Protein AF-A0A7S2L0D4-F1 (afdb_monomer_lite)

InterPro domains:
  IPR026906 BspA-type LRR region [PF13306] (3-67)
  IPR032675 Leucine-rich repeat domain superfamily [G3DSA:3.80.10.10] (1-114)

Secondary structure (DSSP, 8-state):
--TTTT-TT--EEE--TT---BPTTTTTT-TT--EEEEE--TTSB-TT--TT--SS--EEEEESTHHHHHHT-S-HHHHHHHHHHHHHHHHHGGGS-HHHHHHHHHHHHHHHHHHHHHHHHHHHHHHHHHHHHHHHHHHHHHHHHHHHTT------------------------------------

pLDDT: mean 80.3, std 23.2, range [28.3, 97.75]

Radius of gyration: 31.89 Å; chains: 1; bounding box: 75×42×88 Å

Structure (mmCIF, N/CA/C/O backbone):
data_AF-A0A7S2L0D4-F1
#
_entry.id   AF-A0A7S2L0D4-F1
#
loop_
_atom_site.group_PDB
_atom_site.id
_atom_site.type_symbol
_atom_site.label_atom_id
_atom_site.label_alt_id
_atom_site.label_comp_id
_atom_site.label_asym_id
_atom_site.label_entity_id
_atom_s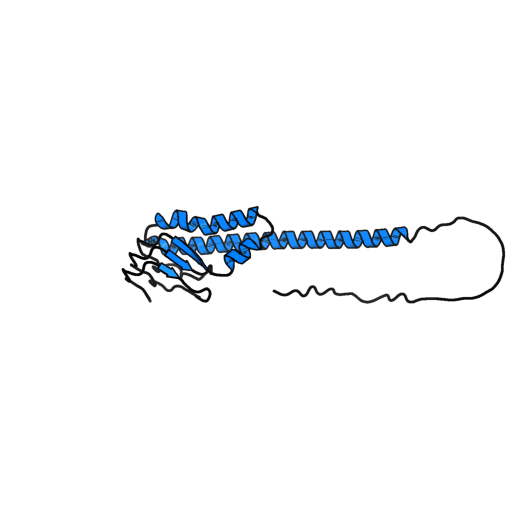ite.label_seq_id
_atom_site.pdbx_PDB_ins_code
_atom_site.Cartn_x
_atom_site.Cartn_y
_atom_site.Cartn_z
_atom_site.occupancy
_atom_site.B_iso_or_equiv
_atom_site.auth_seq_id
_atom_site.auth_comp_id
_atom_site.auth_asym_id
_atom_site.auth_atom_id
_atom_site.pdbx_PDB_model_num
ATOM 1 N N . PHE A 1 1 ? 19.208 -8.713 -6.635 1.00 58.75 1 PHE A N 1
ATOM 2 C CA . PHE A 1 1 ? 18.909 -9.623 -7.763 1.00 58.75 1 PHE A CA 1
ATOM 3 C C . PHE A 1 1 ? 17.689 -9.082 -8.494 1.00 58.75 1 PHE A C 1
ATOM 5 O O . PHE A 1 1 ? 16.664 -8.931 -7.850 1.00 58.75 1 PHE A O 1
ATOM 12 N N . GLY A 1 2 ? 17.769 -8.792 -9.799 1.00 83.06 2 GLY A N 1
ATOM 13 C CA . GLY A 1 2 ? 16.650 -8.215 -10.562 1.00 83.06 2 GLY A CA 1
ATOM 14 C C . GLY A 1 2 ? 15.919 -9.228 -11.444 1.00 83.06 2 GLY A C 1
ATOM 15 O O . GLY A 1 2 ? 16.278 -9.374 -12.607 1.00 83.06 2 GLY A O 1
ATOM 16 N N . ALA A 1 3 ? 14.907 -9.914 -10.899 1.00 89.88 3 ALA A N 1
ATOM 17 C CA . ALA A 1 3 ? 14.203 -11.023 -11.565 1.00 89.88 3 ALA A CA 1
ATOM 18 C C . ALA A 1 3 ? 13.610 -10.672 -12.945 1.00 89.88 3 ALA A C 1
ATOM 20 O O . ALA A 1 3 ? 13.687 -11.481 -13.864 1.00 89.88 3 ALA A O 1
ATOM 21 N N . PHE A 1 4 ? 13.063 -9.464 -13.092 1.00 95.06 4 PHE A N 1
ATOM 22 C CA . PHE A 1 4 ? 12.486 -8.940 -14.333 1.00 95.06 4 PHE A CA 1
ATOM 23 C C . PHE A 1 4 ? 13.182 -7.650 -14.778 1.00 95.06 4 PHE A C 1
ATOM 25 O O . PHE A 1 4 ? 12.588 -6.822 -15.466 1.00 95.06 4 PHE A O 1
ATOM 32 N N . SER A 1 5 ? 14.440 -7.443 -14.378 1.00 94.50 5 SER A N 1
ATOM 33 C CA . SER A 1 5 ? 15.164 -6.228 -14.752 1.00 94.50 5 SER A CA 1
ATOM 34 C C . SER A 1 5 ? 15.214 -6.070 -16.275 1.00 94.50 5 SER A C 1
ATOM 36 O O . SER A 1 5 ? 15.527 -7.003 -17.012 1.00 94.50 5 SER A O 1
ATOM 38 N N . SER A 1 6 ? 14.909 -4.863 -16.750 1.00 95.56 6 SER A N 1
ATOM 39 C CA . SER A 1 6 ? 14.892 -4.474 -18.163 1.00 95.56 6 SER A CA 1
ATOM 40 C C . SER A 1 6 ? 13.886 -5.224 -19.048 1.00 95.56 6 SER A C 1
ATOM 42 O O . SER A 1 6 ? 13.995 -5.170 -20.276 1.00 95.56 6 SER A O 1
ATOM 44 N N . CYS A 1 7 ? 12.862 -5.869 -18.479 1.00 96.06 7 CYS A N 1
ATOM 45 C CA . CYS A 1 7 ? 11.763 -6.454 -19.250 1.00 96.06 7 CYS A CA 1
ATOM 46 C C . CYS A 1 7 ? 10.892 -5.358 -19.898 1.00 96.06 7 CYS A C 1
ATOM 48 O O . CYS A 1 7 ? 9.877 -4.924 -19.357 1.00 96.06 7 CYS A O 1
ATOM 50 N N . ARG A 1 8 ? 11.274 -4.903 -21.098 1.00 93.56 8 ARG A N 1
ATOM 51 C CA . ARG A 1 8 ? 10.642 -3.760 -21.790 1.00 93.56 8 ARG A CA 1
ATOM 52 C C . ARG A 1 8 ? 9.202 -3.992 -22.242 1.00 93.56 8 ARG A C 1
ATOM 54 O O . ARG A 1 8 ? 8.506 -3.011 -22.465 1.00 93.56 8 ARG A O 1
ATOM 61 N N . ASN A 1 9 ? 8.762 -5.242 -22.366 1.00 96.12 9 ASN A N 1
ATOM 62 C CA . ASN A 1 9 ? 7.401 -5.585 -22.795 1.00 96.12 9 ASN A CA 1
ATOM 63 C C . ASN A 1 9 ? 6.466 -5.912 -21.622 1.00 96.12 9 ASN A C 1
ATOM 65 O O . ASN A 1 9 ? 5.271 -6.094 -21.834 1.00 96.12 9 ASN A O 1
ATOM 69 N N . LEU A 1 10 ? 6.992 -6.007 -20.396 1.00 96.38 10 LEU A N 1
ATOM 70 C CA . LEU A 1 10 ? 6.186 -6.306 -19.218 1.00 96.38 10 LEU A CA 1
ATOM 71 C C . LEU A 1 10 ? 5.314 -5.091 -18.901 1.00 96.38 10 LEU A C 1
ATOM 73 O O . LEU A 1 10 ? 5.847 -4.042 -18.555 1.00 96.38 10 LEU A O 1
ATOM 77 N N . ALA A 1 11 ? 3.998 -5.224 -19.073 1.00 96.56 11 ALA A N 1
ATOM 78 C CA . ALA A 1 11 ? 3.052 -4.116 -18.929 1.00 96.56 11 ALA A CA 1
ATOM 79 C C . ALA A 1 11 ? 2.224 -4.174 -17.640 1.00 96.56 11 ALA A C 1
ATOM 81 O O . ALA A 1 11 ? 1.873 -3.132 -17.080 1.00 96.56 11 ALA A O 1
ATOM 82 N N . ASP A 1 12 ? 1.944 -5.384 -17.168 1.00 97.38 12 ASP A N 1
ATOM 83 C CA . ASP A 1 12 ? 1.128 -5.664 -15.995 1.00 97.38 12 ASP A CA 1
ATOM 84 C C . ASP A 1 12 ? 1.750 -6.830 -15.221 1.00 97.38 12 ASP A C 1
ATOM 86 O O . ASP A 1 12 ? 2.312 -7.752 -15.821 1.00 97.38 12 ASP A O 1
ATOM 90 N N . VAL A 1 13 ? 1.686 -6.761 -13.896 1.00 97.00 13 VAL A N 1
ATOM 91 C CA . VAL A 1 13 ? 2.205 -7.776 -12.984 1.00 97.00 13 VAL A CA 1
ATOM 92 C C . VAL A 1 13 ? 1.185 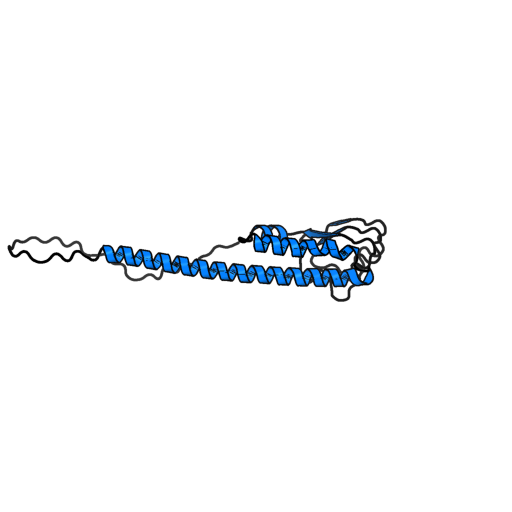-8.014 -11.884 1.00 97.00 13 VAL A C 1
ATOM 94 O O . VAL A 1 13 ? 0.864 -7.113 -11.111 1.00 97.00 13 VAL A O 1
ATOM 97 N N . GLU A 1 14 ? 0.754 -9.262 -11.741 1.00 96.00 14 GLU A N 1
ATOM 98 C CA . GLU A 1 14 ? -0.114 -9.682 -10.646 1.00 96.00 14 GLU A CA 1
ATOM 99 C C . GLU A 1 14 ? 0.675 -10.547 -9.665 1.00 96.00 14 GLU A C 1
ATOM 101 O O . GLU A 1 14 ? 1.021 -11.693 -9.955 1.00 96.00 14 GLU A O 1
ATOM 106 N N . CYS A 1 15 ? 1.002 -9.998 -8.494 1.00 93.12 15 CYS A N 1
ATOM 107 C CA . CYS A 1 15 ? 1.606 -10.791 -7.431 1.00 93.12 15 CYS A CA 1
ATOM 108 C C . CYS A 1 15 ? 0.525 -11.524 -6.634 1.00 93.12 15 CYS A C 1
ATOM 110 O O . CYS A 1 15 ? -0.513 -10.959 -6.296 1.00 93.12 15 CYS A O 1
ATOM 112 N N . GLY A 1 16 ? 0.792 -12.780 -6.273 1.00 91.50 16 GLY A N 1
ATOM 113 C CA . GLY A 1 16 ? -0.097 -13.546 -5.400 1.00 91.50 16 GLY A CA 1
ATOM 114 C C . GLY A 1 16 ? -0.038 -13.089 -3.938 1.00 91.50 16 GLY A C 1
ATOM 115 O O . GLY A 1 16 ? 0.973 -12.569 -3.469 1.00 91.50 16 GLY A O 1
ATOM 116 N N . GLU A 1 17 ? -1.090 -13.381 -3.168 1.00 92.06 17 GLU A N 1
ATOM 117 C CA . GLU A 1 17 ? -1.197 -13.043 -1.731 1.00 92.06 17 GLU A CA 1
ATOM 118 C C . GLU A 1 17 ? -0.062 -13.626 -0.868 1.00 92.06 17 GLU A C 1
ATOM 120 O O . GLU A 1 17 ? 0.321 -13.080 0.175 1.00 92.06 17 GLU A O 1
ATOM 125 N N . LYS A 1 18 ? 0.500 -14.752 -1.320 1.00 92.94 18 LYS A N 1
ATOM 126 C CA . LYS A 1 18 ? 1.599 -15.459 -0.655 1.00 92.94 18 LYS A CA 1
ATOM 127 C C . LYS A 1 18 ? 2.966 -14.818 -0.898 1.00 92.94 18 LYS A C 1
ATOM 129 O O . LYS A 1 18 ? 3.920 -15.231 -0.245 1.00 92.94 18 LYS A O 1
ATOM 134 N N . LEU A 1 19 ? 3.080 -13.817 -1.778 1.00 94.00 19 LEU A N 1
ATOM 135 C CA . LEU A 1 19 ? 4.346 -13.124 -2.010 1.00 94.00 19 LEU A CA 1
ATOM 136 C C . LEU A 1 19 ? 4.857 -12.522 -0.698 1.00 94.00 19 LEU A C 1
ATOM 138 O O . LEU A 1 19 ? 4.112 -11.850 0.017 1.00 94.00 19 LEU A O 1
ATOM 142 N N . MET A 1 20 ? 6.112 -12.803 -0.359 1.00 92.12 20 MET A N 1
ATOM 143 C CA . MET A 1 20 ? 6.711 -12.347 0.896 1.00 92.12 20 MET A CA 1
ATOM 144 C C . MET A 1 20 ? 7.436 -11.019 0.728 1.00 92.12 20 MET A C 1
ATOM 146 O O . MET A 1 20 ? 7.259 -10.134 1.560 1.00 92.12 20 MET A O 1
ATOM 150 N N . ARG A 1 21 ? 8.211 -10.883 -0.351 1.00 92.88 21 ARG A N 1
ATOM 151 C CA . ARG A 1 21 ? 9.042 -9.715 -0.618 1.00 92.88 21 ARG A CA 1
ATOM 152 C C . ARG A 1 21 ? 9.325 -9.569 -2.109 1.00 92.88 21 ARG A C 1
ATOM 154 O O . ARG A 1 21 ? 9.446 -10.560 -2.826 1.00 92.88 21 ARG A O 1
ATOM 161 N N . ILE A 1 22 ? 9.452 -8.323 -2.539 1.00 94.00 22 ILE A N 1
ATOM 162 C CA . ILE A 1 22 ? 9.991 -7.898 -3.823 1.00 94.00 22 ILE A CA 1
ATOM 163 C C . ILE A 1 22 ? 11.436 -7.474 -3.578 1.00 94.00 22 ILE A C 1
ATOM 165 O O . ILE A 1 22 ? 11.704 -6.553 -2.805 1.00 94.00 22 ILE A O 1
ATOM 169 N N . GLU A 1 23 ? 12.359 -8.187 -4.215 1.00 92.12 23 GLU A N 1
ATOM 170 C CA . GLU A 1 23 ? 13.797 -7.979 -4.052 1.00 92.12 23 GLU A CA 1
ATOM 171 C C . GLU A 1 23 ? 14.313 -6.754 -4.824 1.00 92.12 23 GLU A C 1
ATOM 173 O O . GLU A 1 23 ? 13.701 -6.270 -5.785 1.00 92.12 23 GLU A O 1
ATOM 178 N N . GLY A 1 24 ? 15.490 -6.270 -4.423 1.00 91.88 24 GLY A N 1
ATOM 179 C CA . GLY A 1 24 ? 16.146 -5.128 -5.052 1.00 91.88 24 GLY A CA 1
ATOM 180 C C . GLY A 1 24 ? 16.372 -5.317 -6.554 1.00 91.88 24 GLY A C 1
ATOM 181 O O . GLY A 1 24 ? 16.950 -6.315 -6.989 1.00 91.88 24 GLY A O 1
ATOM 182 N N . ASN A 1 25 ? 15.938 -4.322 -7.336 1.00 93.62 25 ASN A N 1
ATOM 183 C CA . ASN A 1 25 ? 15.956 -4.278 -8.805 1.00 93.62 25 ASN A CA 1
ATOM 184 C C . ASN A 1 25 ? 14.998 -5.258 -9.509 1.00 93.62 25 ASN A C 1
ATOM 186 O O . ASN A 1 25 ? 15.135 -5.453 -10.716 1.00 93.62 25 ASN A O 1
ATOM 190 N N . ALA A 1 26 ? 14.031 -5.863 -8.806 1.00 94.56 26 ALA A N 1
ATOM 191 C CA . ALA A 1 26 ? 13.107 -6.835 -9.401 1.00 94.56 26 ALA A CA 1
ATOM 192 C C . ALA A 1 26 ? 12.440 -6.351 -10.701 1.00 94.56 26 ALA A C 1
ATOM 194 O O . ALA A 1 26 ? 12.379 -7.132 -11.643 1.00 94.56 26 ALA A O 1
ATOM 195 N N . PHE A 1 27 ? 12.019 -5.083 -10.775 1.00 95.81 27 PHE A N 1
ATOM 196 C CA . PHE A 1 27 ? 11.388 -4.467 -11.951 1.00 95.81 27 PHE A CA 1
ATOM 197 C C . PHE A 1 27 ? 12.131 -3.205 -12.425 1.00 95.81 27 PHE A C 1
ATOM 199 O O . PHE A 1 27 ? 11.540 -2.286 -12.998 1.00 95.81 27 PHE A O 1
ATOM 206 N N . ASP A 1 28 ? 13.444 -3.143 -12.188 1.00 94.94 28 ASP A N 1
ATOM 207 C CA . ASP A 1 28 ? 14.283 -2.032 -12.649 1.00 94.94 28 ASP A CA 1
ATOM 208 C C . ASP A 1 28 ? 14.222 -1.917 -14.182 1.00 94.94 28 ASP A C 1
ATOM 210 O O . ASP A 1 28 ? 14.232 -2.921 -14.890 1.00 94.94 28 ASP A O 1
ATOM 214 N N . GLN A 1 29 ? 14.107 -0.699 -14.711 1.00 94.69 29 GLN A N 1
ATOM 215 C CA . GLN A 1 29 ? 14.012 -0.400 -16.148 1.00 94.69 29 GLN A CA 1
ATOM 216 C C . GLN A 1 29 ? 12.893 -1.126 -16.931 1.00 94.69 29 GLN A C 1
ATOM 218 O O . GLN A 1 29 ? 12.947 -1.208 -18.164 1.00 94.69 29 GLN A O 1
ATOM 223 N N . CYS A 1 30 ? 11.836 -1.602 -16.267 1.00 96.31 30 CYS A N 1
ATOM 224 C CA . CYS A 1 30 ? 10.635 -2.133 -16.926 1.00 96.31 30 CYS A CA 1
ATOM 225 C C . CYS A 1 30 ? 9.777 -1.006 -17.528 1.00 96.31 30 CYS A C 1
ATOM 227 O O . CYS A 1 30 ? 8.743 -0.633 -16.986 1.00 96.31 30 CYS A O 1
ATOM 229 N N . ARG A 1 31 ? 10.212 -0.416 -18.647 1.00 93.94 31 ARG A N 1
ATOM 230 C CA . ARG A 1 31 ? 9.622 0.828 -19.191 1.00 93.94 31 ARG A CA 1
ATOM 231 C C . ARG A 1 31 ? 8.134 0.752 -19.551 1.00 93.94 31 ARG A C 1
ATOM 233 O O . ARG A 1 31 ? 7.471 1.783 -19.518 1.00 93.94 31 ARG A O 1
ATOM 240 N N . SER A 1 32 ? 7.620 -0.429 -19.889 1.00 96.75 32 SER A N 1
ATOM 241 C CA . SER A 1 32 ? 6.197 -0.604 -20.210 1.00 96.75 32 SER A CA 1
ATOM 242 C C . SER A 1 32 ? 5.336 -0.960 -19.004 1.00 96.75 32 SER A C 1
ATOM 244 O O . SER A 1 32 ? 4.119 -0.985 -19.162 1.00 96.75 32 SER A O 1
ATOM 246 N N . LEU A 1 33 ? 5.921 -1.220 -17.827 1.00 97.38 33 LEU A N 1
ATOM 247 C CA . LEU A 1 33 ? 5.180 -1.663 -16.648 1.00 97.38 33 LEU A CA 1
ATOM 248 C C . LEU A 1 33 ? 4.310 -0.516 -16.156 1.00 97.38 33 LEU A C 1
ATOM 250 O O . LEU A 1 33 ? 4.836 0.473 -15.666 1.00 97.38 33 LEU A O 1
ATOM 254 N N . ARG A 1 34 ? 2.990 -0.640 -16.292 1.00 97.75 34 ARG A N 1
ATOM 255 C CA . ARG A 1 34 ? 2.019 0.399 -15.914 1.00 97.75 34 ARG A CA 1
ATOM 256 C C . ARG A 1 34 ? 1.336 0.094 -14.596 1.00 97.75 34 ARG A C 1
ATOM 258 O O . ARG A 1 34 ? 1.077 1.014 -13.819 1.00 97.75 34 ARG A O 1
ATOM 265 N N . ARG A 1 35 ? 1.049 -1.184 -14.357 1.00 97.69 35 ARG A N 1
ATOM 266 C CA . ARG A 1 35 ? 0.310 -1.666 -13.196 1.00 97.69 35 ARG A CA 1
ATOM 267 C C . ARG A 1 35 ? 1.076 -2.779 -12.500 1.00 97.69 35 ARG A C 1
ATOM 269 O O . ARG A 1 35 ? 1.626 -3.658 -13.157 1.00 97.69 35 ARG A O 1
ATOM 276 N N . ILE A 1 36 ? 1.047 -2.755 -11.173 1.00 97.19 36 ILE A N 1
ATOM 277 C CA . ILE A 1 36 ? 1.403 -3.912 -10.357 1.00 97.19 36 ILE A CA 1
ATOM 278 C C . ILE A 1 36 ? 0.364 -4.144 -9.262 1.00 97.19 36 ILE A C 1
ATOM 280 O O . ILE A 1 36 ? -0.123 -3.201 -8.639 1.00 97.19 36 ILE A O 1
ATOM 284 N N . VAL A 1 37 ? 0.042 -5.406 -9.011 1.00 96.69 37 VAL A N 1
ATOM 285 C CA . VAL A 1 37 ? -0.765 -5.832 -7.869 1.00 96.69 37 VAL A CA 1
ATOM 286 C C . VAL A 1 37 ? 0.155 -6.411 -6.810 1.00 96.69 37 VAL A C 1
ATOM 288 O O . VAL A 1 37 ? 0.899 -7.336 -7.124 1.00 96.69 37 VAL A O 1
ATOM 291 N N . ILE A 1 38 ? 0.109 -5.908 -5.573 1.00 95.56 38 ILE A N 1
ATOM 292 C CA . ILE A 1 38 ? 0.958 -6.394 -4.470 1.00 95.56 38 ILE A CA 1
ATOM 293 C C . ILE A 1 38 ? 0.159 -6.647 -3.183 1.00 95.56 38 ILE A C 1
ATOM 295 O O . ILE A 1 38 ? -0.857 -5.991 -2.944 1.00 95.56 38 ILE A O 1
ATOM 299 N N . PRO A 1 39 ? 0.596 -7.569 -2.305 1.00 94.19 39 PRO A N 1
ATOM 300 C CA . PRO A 1 39 ? 0.032 -7.677 -0.964 1.00 94.19 39 PRO A CA 1
ATOM 301 C C . PRO A 1 39 ? 0.461 -6.485 -0.099 1.00 94.19 39 PRO A C 1
ATOM 303 O O . PRO A 1 39 ? 1.604 -6.032 -0.172 1.00 94.19 39 PRO A O 1
ATOM 306 N N . LEU A 1 40 ? -0.410 -6.034 0.807 1.00 92.94 40 LEU A N 1
ATOM 307 C CA . LEU A 1 40 ? -0.060 -5.000 1.787 1.00 92.94 40 LEU A CA 1
ATOM 308 C C . LEU A 1 40 ? 0.696 -5.605 2.989 1.00 92.94 40 LEU A C 1
ATOM 310 O O . LEU A 1 40 ? 0.103 -5.868 4.036 1.00 92.94 40 LEU A O 1
ATOM 314 N N . LYS A 1 41 ? 2.008 -5.832 2.844 1.00 92.81 41 LYS A N 1
ATOM 315 C CA . LYS A 1 41 ? 2.911 -6.263 3.933 1.00 92.81 41 LYS A CA 1
ATOM 316 C C . LYS A 1 41 ? 3.990 -5.208 4.166 1.00 92.81 41 LYS A C 1
ATOM 318 O O . LYS A 1 41 ? 4.510 -4.665 3.200 1.00 92.81 41 LYS A O 1
ATOM 323 N N . VAL A 1 42 ? 4.334 -4.940 5.428 1.00 91.00 42 VAL A N 1
ATOM 324 C CA . VAL A 1 42 ? 5.286 -3.872 5.807 1.00 91.00 42 VAL A CA 1
ATOM 325 C C . VAL A 1 42 ? 6.636 -4.031 5.102 1.00 91.00 42 VAL A C 1
ATOM 327 O O . VAL A 1 42 ? 7.144 -3.059 4.556 1.00 91.00 42 VAL A O 1
ATOM 330 N N . ASP A 1 43 ? 7.145 -5.261 5.017 1.00 91.00 43 ASP A N 1
ATOM 331 C CA . ASP A 1 43 ? 8.448 -5.572 4.412 1.00 91.00 43 ASP A CA 1
ATOM 332 C C . ASP A 1 43 ? 8.340 -6.033 2.949 1.00 91.00 43 ASP A C 1
ATOM 334 O O . ASP A 1 43 ? 9.234 -6.702 2.429 1.00 91.00 43 ASP A O 1
ATOM 338 N N . MET A 1 44 ? 7.233 -5.704 2.269 1.00 94.38 44 MET A N 1
ATOM 339 C CA . MET A 1 44 ? 7.001 -6.124 0.882 1.00 94.38 44 MET A CA 1
ATOM 340 C C . MET A 1 44 ? 8.092 -5.620 -0.067 1.00 94.38 44 MET A C 1
ATOM 342 O O . MET A 1 44 ? 8.376 -6.273 -1.062 1.00 94.38 44 MET A O 1
ATOM 346 N N . VAL A 1 45 ? 8.710 -4.475 0.222 1.00 91.94 45 VAL A N 1
ATOM 347 C CA . VAL A 1 45 ? 9.757 -3.872 -0.610 1.00 91.94 45 VAL A CA 1
ATOM 348 C C . VAL A 1 45 ? 10.879 -3.394 0.308 1.00 91.94 45 VAL A C 1
ATOM 350 O O . VAL A 1 45 ? 10.609 -2.666 1.259 1.00 91.94 45 VAL A O 1
ATOM 353 N N . GLY A 1 46 ? 12.133 -3.760 0.033 1.00 83.00 46 GLY A N 1
ATOM 354 C CA . GLY A 1 46 ? 13.264 -3.474 0.925 1.00 83.00 46 GLY A CA 1
ATOM 355 C C . GLY A 1 46 ? 13.789 -2.038 0.866 1.00 83.00 46 GLY A C 1
ATOM 356 O O . GLY A 1 46 ? 13.952 -1.471 -0.213 1.00 83.00 46 GLY A O 1
ATOM 357 N N . PHE A 1 47 ? 14.073 -1.427 2.020 1.00 74.19 47 PHE A N 1
ATOM 358 C CA . PHE A 1 47 ? 14.597 -0.056 2.094 1.00 74.19 47 PHE A CA 1
ATOM 359 C C . PHE A 1 47 ? 15.820 0.151 1.188 1.00 74.19 47 PHE A C 1
ATOM 361 O O . PHE A 1 47 ? 16.710 -0.693 1.140 1.00 74.19 47 PHE A O 1
ATOM 368 N N . TYR A 1 48 ? 15.860 1.299 0.504 1.00 72.50 48 TYR A N 1
ATOM 369 C CA . TYR A 1 48 ? 16.924 1.695 -0.435 1.00 72.50 48 TYR A CA 1
ATOM 370 C C . TYR A 1 48 ? 17.018 0.868 -1.732 1.00 72.50 48 TYR A C 1
ATOM 372 O O . TYR A 1 48 ? 17.954 1.052 -2.511 1.00 72.50 48 TYR A O 1
ATOM 380 N N . ASP A 1 49 ? 16.029 0.019 -2.017 1.00 83.56 49 ASP A N 1
ATOM 381 C CA . ASP A 1 49 ? 15.975 -0.737 -3.265 1.00 83.56 49 ASP A CA 1
ATOM 382 C C . ASP A 1 49 ? 15.586 0.127 -4.480 1.00 83.56 49 ASP A C 1
ATOM 384 O O . ASP A 1 49 ? 14.865 1.124 -4.401 1.00 83.56 49 ASP A O 1
ATOM 388 N N . ARG A 1 50 ? 15.997 -0.320 -5.671 1.00 91.06 50 ARG A N 1
ATOM 389 C CA . ARG A 1 50 ? 15.539 0.212 -6.971 1.00 91.06 50 ARG A CA 1
ATOM 390 C C . ARG A 1 50 ? 14.531 -0.715 -7.647 1.00 91.06 50 ARG A C 1
ATOM 392 O O . ARG A 1 50 ? 14.492 -0.813 -8.869 1.00 91.06 50 ARG A O 1
ATOM 399 N N . ALA A 1 51 ? 13.728 -1.421 -6.847 1.00 93.81 51 ALA A N 1
ATOM 400 C CA . ALA A 1 51 ? 12.778 -2.419 -7.335 1.00 93.81 51 ALA A CA 1
ATOM 401 C C . ALA A 1 51 ? 11.817 -1.865 -8.398 1.00 93.81 51 ALA A C 1
ATOM 403 O O . ALA A 1 51 ? 11.502 -2.589 -9.333 1.00 93.81 51 ALA A O 1
ATOM 404 N N . PHE A 1 52 ? 11.415 -0.593 -8.291 1.00 94.75 52 PHE A N 1
ATOM 405 C CA . PHE A 1 52 ? 10.444 0.053 -9.180 1.00 94.75 52 PHE A CA 1
ATOM 406 C C . PHE A 1 52 ? 11.007 1.253 -9.944 1.00 94.75 52 PHE A C 1
ATOM 408 O O . PHE A 1 52 ? 10.275 2.190 -10.262 1.00 94.75 52 PHE A O 1
ATOM 415 N N . ASN A 1 53 ? 12.302 1.233 -10.258 1.00 93.56 53 ASN A N 1
ATOM 416 C CA . ASN A 1 53 ? 12.944 2.280 -11.047 1.00 93.56 53 ASN A CA 1
ATOM 417 C C . ASN A 1 53 ? 12.562 2.171 -12.539 1.00 93.56 53 ASN A C 1
ATOM 419 O O . ASN A 1 53 ? 13.337 1.730 -13.385 1.00 93.56 53 ASN A O 1
ATOM 423 N N . SER A 1 54 ? 11.317 2.533 -12.846 1.00 89.88 54 SER A N 1
ATOM 424 C CA . SER A 1 54 ? 10.727 2.518 -14.185 1.00 89.88 54 SER A CA 1
ATOM 425 C C . SER A 1 54 ? 9.810 3.725 -14.376 1.00 89.88 54 SER A C 1
ATOM 427 O O . SER A 1 54 ? 9.099 4.122 -13.454 1.00 89.88 54 SER A O 1
ATOM 429 N N . ASP A 1 55 ? 9.807 4.313 -15.571 1.00 90.19 55 ASP A N 1
ATOM 430 C CA . ASP A 1 55 ? 9.005 5.512 -15.854 1.00 90.19 55 ASP A CA 1
ATOM 431 C C . ASP A 1 55 ? 7.515 5.199 -16.053 1.00 90.19 55 ASP A C 1
ATOM 433 O O . ASP A 1 55 ? 6.659 6.045 -15.804 1.00 90.19 55 ASP A O 1
ATOM 437 N N . GLY A 1 56 ? 7.192 3.975 -16.483 1.00 93.50 56 GLY A N 1
ATOM 438 C CA . GLY A 1 56 ? 5.829 3.581 -16.842 1.00 93.50 56 GLY A CA 1
ATOM 439 C C . GLY A 1 56 ? 4.894 3.356 -15.654 1.00 93.50 56 GLY A C 1
ATOM 440 O O . GLY A 1 56 ? 3.678 3.479 -15.822 1.00 93.50 56 GLY A O 1
ATOM 441 N N . LEU A 1 57 ? 5.435 3.031 -14.472 1.00 96.75 57 LEU A N 1
ATOM 442 C CA . LEU A 1 57 ? 4.630 2.532 -13.359 1.00 96.75 57 LEU A CA 1
ATOM 443 C C . LEU A 1 57 ? 3.774 3.651 -12.774 1.00 96.75 57 LEU A C 1
ATOM 445 O O . LEU A 1 57 ? 4.287 4.588 -12.162 1.00 96.75 57 LEU A O 1
ATOM 449 N N . SER A 1 58 ? 2.463 3.537 -12.938 1.00 96.50 58 SER A N 1
ATOM 450 C CA . SER A 1 58 ? 1.506 4.582 -12.574 1.00 96.50 58 SER A CA 1
ATOM 451 C C . SER A 1 58 ? 0.378 4.078 -11.683 1.00 96.50 58 SER A C 1
ATOM 453 O O . SER A 1 58 ? -0.270 4.887 -11.023 1.00 96.50 58 SER A O 1
ATOM 455 N N . LYS A 1 59 ? 0.169 2.7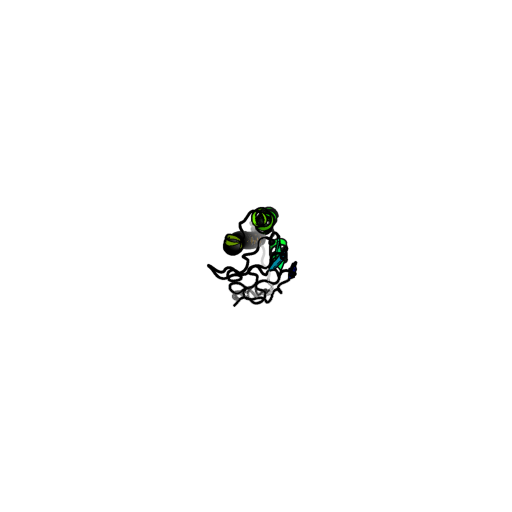59 -11.614 1.00 97.12 59 LYS A N 1
ATOM 456 C CA . LYS A 1 59 ? -0.912 2.151 -10.845 1.00 97.12 59 LYS A CA 1
ATOM 457 C C . LYS A 1 59 ? -0.422 1.013 -9.953 1.00 97.12 59 LYS A C 1
ATOM 459 O O . LYS A 1 59 ? 0.323 0.138 -10.390 1.00 97.12 59 LYS A O 1
ATOM 464 N N . ILE A 1 60 ? -0.904 1.011 -8.717 1.00 96.31 60 ILE A N 1
ATOM 465 C CA . ILE A 1 60 ? -0.760 -0.073 -7.754 1.00 96.31 60 ILE A CA 1
ATOM 466 C C . ILE A 1 60 ? -2.143 -0.481 -7.273 1.00 96.31 60 ILE A C 1
ATOM 468 O O . ILE A 1 60 ? -2.916 0.343 -6.781 1.00 96.31 60 ILE A O 1
ATOM 472 N N . ASP A 1 61 ? -2.422 -1.770 -7.390 1.00 94.75 61 ASP A N 1
ATOM 473 C CA . ASP A 1 61 ? -3.592 -2.393 -6.789 1.00 94.75 61 ASP A CA 1
ATOM 474 C C . ASP A 1 61 ? -3.147 -3.308 -5.639 1.00 94.75 61 ASP A C 1
ATOM 476 O O . ASP A 1 61 ? -2.016 -3.802 -5.602 1.00 94.75 61 ASP A O 1
ATOM 480 N N . LEU A 1 62 ? -4.034 -3.519 -4.669 1.00 94.25 62 LEU A N 1
ATOM 481 C CA . LEU A 1 62 ? -3.770 -4.408 -3.544 1.00 94.25 62 LEU A CA 1
ATOM 482 C C . LEU A 1 62 ? -4.455 -5.755 -3.755 1.00 94.25 62 LEU A C 1
ATOM 484 O O . LEU A 1 62 ? -5.610 -5.818 -4.166 1.00 94.25 62 LEU A O 1
ATOM 488 N N . VAL A 1 63 ? -3.750 -6.830 -3.408 1.00 93.75 63 VAL A N 1
ATOM 489 C CA . VAL A 1 63 ? -4.327 -8.177 -3.292 1.00 93.75 63 VAL A CA 1
ATOM 490 C C . VAL A 1 63 ? -4.416 -8.590 -1.822 1.00 93.75 63 VAL A C 1
ATOM 492 O O . VAL A 1 63 ? -3.672 -8.094 -0.968 1.00 93.75 63 VAL A O 1
ATOM 495 N N . GLY A 1 64 ? -5.312 -9.527 -1.518 1.00 87.00 64 GLY A N 1
ATOM 496 C CA . GLY A 1 64 ? -5.453 -10.111 -0.191 1.00 87.00 64 GLY A CA 1
ATOM 497 C C . GLY A 1 64 ? -6.638 -9.595 0.613 1.00 87.00 64 GLY A C 1
ATOM 498 O O . GLY A 1 64 ? -7.483 -8.826 0.155 1.00 87.00 64 GLY A O 1
ATOM 499 N N . GLY A 1 65 ? -6.673 -10.010 1.880 1.00 85.94 65 GLY A N 1
ATOM 500 C CA . GLY A 1 65 ? -7.774 -9.739 2.809 1.00 85.94 65 GLY A CA 1
ATOM 501 C C . GLY A 1 65 ? -7.939 -8.279 3.246 1.00 85.94 65 GLY A C 1
ATOM 502 O O . GLY A 1 65 ? -8.764 -8.004 4.119 1.00 85.94 65 GLY A O 1
ATOM 503 N N . ILE A 1 66 ? -7.184 -7.331 2.679 1.00 86.19 66 ILE A N 1
ATOM 504 C CA . ILE A 1 66 ? -7.269 -5.916 3.061 1.00 86.19 66 ILE A CA 1
ATOM 505 C C . ILE A 1 66 ? -8.646 -5.332 2.742 1.00 86.19 66 ILE A C 1
ATOM 507 O O . ILE A 1 66 ? -9.263 -4.733 3.620 1.00 86.19 66 ILE A O 1
ATOM 511 N N . HIS A 1 67 ? -9.184 -5.593 1.547 1.00 86.81 67 HIS A N 1
ATOM 512 C CA . HIS A 1 67 ? -10.519 -5.132 1.165 1.00 86.81 67 HIS A CA 1
ATOM 513 C C . HIS A 1 67 ? -11.594 -5.740 2.069 1.00 86.81 67 HIS A C 1
ATOM 515 O O . HIS A 1 67 ? -12.436 -5.011 2.583 1.00 86.81 67 HIS A O 1
ATOM 521 N N . LYS A 1 68 ? -11.496 -7.045 2.367 1.00 88.00 68 LYS A N 1
ATOM 522 C CA . LYS A 1 68 ? -12.395 -7.723 3.312 1.00 88.00 68 LYS A CA 1
ATOM 523 C C . LYS A 1 68 ? -12.345 -7.081 4.699 1.00 88.00 68 LYS A C 1
ATOM 525 O O . LYS A 1 68 ? -13.392 -6.849 5.295 1.00 88.00 68 LYS A O 1
ATOM 530 N N . THR A 1 69 ? -11.149 -6.764 5.194 1.00 85.69 69 THR A N 1
ATOM 531 C CA . THR A 1 69 ? -11.010 -6.166 6.527 1.00 85.69 69 THR A CA 1
ATOM 532 C C . THR A 1 69 ? -11.535 -4.733 6.574 1.00 85.69 69 THR A C 1
ATOM 534 O O . THR A 1 69 ? -12.125 -4.330 7.571 1.00 85.69 69 THR A O 1
ATOM 537 N N . ILE A 1 70 ? -11.366 -3.959 5.497 1.00 87.44 70 ILE A N 1
ATOM 538 C CA . ILE A 1 70 ? -11.973 -2.627 5.384 1.00 87.44 70 ILE A CA 1
ATOM 539 C C . ILE A 1 70 ? -13.500 -2.755 5.371 1.00 87.44 70 ILE A C 1
ATOM 541 O O . ILE A 1 70 ? -14.174 -2.047 6.114 1.00 87.44 70 ILE A O 1
ATOM 545 N N . SER A 1 71 ? -14.052 -3.689 4.593 1.00 87.88 71 SER A N 1
ATOM 546 C CA . SER A 1 71 ? -15.496 -3.936 4.533 1.00 87.88 71 SER A CA 1
ATOM 547 C C . SER A 1 71 ? -16.094 -4.375 5.873 1.00 87.88 71 SER A C 1
ATOM 549 O O . SER A 1 71 ? -17.244 -4.036 6.141 1.00 87.88 71 SER A O 1
ATOM 551 N N . SER A 1 72 ? -15.336 -5.076 6.726 1.00 86.12 72 SER A N 1
ATOM 552 C CA . SER A 1 72 ? -15.798 -5.505 8.055 1.00 86.12 72 SER A CA 1
ATOM 553 C C . SER A 1 72 ? -15.783 -4.408 9.126 1.00 86.12 72 SER A C 1
ATOM 555 O O . SER A 1 72 ? -16.240 -4.647 10.240 1.00 86.12 72 SER A O 1
ATOM 557 N N . LEU A 1 73 ? -15.248 -3.215 8.842 1.00 82.38 73 LEU A N 1
ATOM 558 C CA . LEU A 1 73 ? -15.275 -2.109 9.804 1.00 82.38 73 LEU A CA 1
ATOM 559 C C . LEU A 1 73 ? -16.718 -1.650 10.045 1.00 82.38 73 LEU A C 1
ATOM 561 O O . LEU A 1 73 ? -17.471 -1.448 9.101 1.00 82.38 73 LEU A O 1
ATOM 565 N N . HIS A 1 74 ? -17.100 -1.430 11.304 1.00 79.25 74 HIS A N 1
ATOM 566 C CA . HIS A 1 74 ? -18.468 -1.016 11.641 1.00 79.25 74 HIS A CA 1
ATOM 567 C C . HIS A 1 74 ? -18.783 0.427 11.206 1.00 79.25 74 HIS A C 1
ATOM 569 O O . HIS A 1 74 ? -19.892 0.726 10.780 1.00 79.25 74 HIS A O 1
ATOM 575 N N . LEU A 1 75 ? -17.808 1.337 11.305 1.00 84.75 75 LEU A N 1
ATOM 576 C CA . LEU A 1 75 ? -18.016 2.761 11.032 1.00 84.75 75 LEU A CA 1
ATOM 577 C C . LEU A 1 75 ? -17.703 3.110 9.576 1.00 84.75 75 LEU A C 1
ATOM 579 O O . LEU A 1 75 ? -16.563 2.965 9.128 1.00 84.75 75 LEU A O 1
ATOM 583 N N . ASP A 1 76 ? -18.682 3.676 8.871 1.00 89.31 76 ASP A N 1
ATOM 584 C CA . ASP A 1 76 ? -18.518 4.107 7.476 1.00 89.31 76 ASP A CA 1
ATOM 585 C C . ASP A 1 76 ? -17.451 5.193 7.313 1.00 89.31 76 ASP A C 1
ATOM 587 O O . ASP A 1 76 ? -16.704 5.194 6.334 1.00 89.31 76 ASP A O 1
ATOM 591 N N . SER A 1 77 ? -17.295 6.060 8.319 1.00 89.56 77 SER A N 1
ATOM 592 C CA . SER A 1 77 ? -16.196 7.030 8.374 1.00 89.56 77 SER A CA 1
ATOM 593 C C . SER A 1 77 ? -14.828 6.343 8.272 1.00 89.56 77 SER A C 1
ATOM 595 O O . SER A 1 77 ? -13.972 6.766 7.495 1.00 89.56 77 SER A O 1
ATOM 597 N N . TRP A 1 78 ? -14.620 5.228 8.978 1.00 89.00 78 TRP A N 1
ATOM 598 C CA . TRP A 1 78 ? -13.356 4.491 8.914 1.00 89.00 78 TRP A CA 1
ATOM 599 C C . TRP A 1 78 ? -13.175 3.744 7.598 1.00 89.00 78 TRP A C 1
ATOM 601 O O . TRP A 1 78 ? -12.067 3.751 7.062 1.00 89.00 78 TRP A O 1
ATOM 611 N N . LYS A 1 79 ? -14.247 3.166 7.036 1.00 90.75 79 LYS A N 1
ATOM 612 C CA . LYS A 1 79 ? -14.203 2.579 5.686 1.00 90.75 79 LYS A CA 1
ATOM 613 C C . LYS A 1 79 ? -13.741 3.615 4.665 1.00 90.75 79 LYS A C 1
ATOM 615 O O . LYS A 1 79 ? -12.808 3.363 3.907 1.00 90.75 79 LYS A O 1
ATOM 620 N N . SER A 1 80 ? -14.359 4.797 4.689 1.00 91.88 80 SER A N 1
ATOM 621 C CA . SER A 1 80 ? -14.033 5.912 3.800 1.00 91.88 80 SER A CA 1
ATOM 622 C C . SER A 1 80 ? -12.580 6.359 3.965 1.00 91.88 80 SER A C 1
ATOM 624 O O . SER A 1 80 ? -11.837 6.415 2.985 1.00 91.88 80 SER A O 1
ATOM 626 N N . GLN A 1 81 ? -12.126 6.571 5.206 1.00 90.62 81 GLN A N 1
ATOM 627 C CA . GLN A 1 81 ? -10.737 6.947 5.481 1.00 90.62 81 G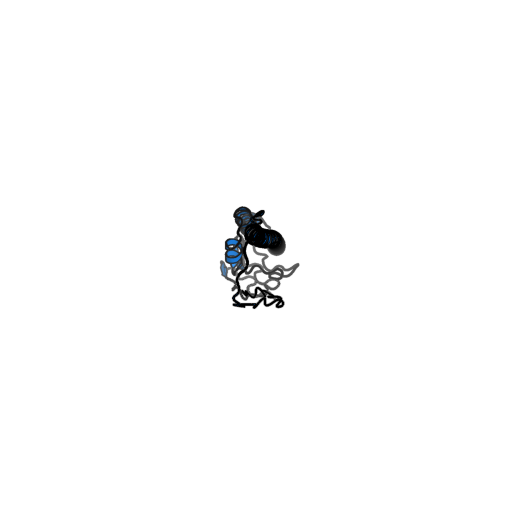LN A CA 1
ATOM 628 C C . GLN A 1 81 ? -9.738 5.913 4.956 1.00 90.62 81 GLN A C 1
ATOM 630 O O . GLN A 1 81 ? -8.742 6.289 4.340 1.00 90.62 81 GLN A O 1
ATOM 635 N N . MET A 1 82 ? -9.987 4.620 5.180 1.00 91.19 82 MET A N 1
ATOM 636 C CA . MET A 1 82 ? -9.092 3.562 4.713 1.00 91.19 82 MET A CA 1
ATOM 637 C C . MET A 1 82 ? -9.075 3.456 3.189 1.00 91.19 82 MET A C 1
ATOM 639 O O . MET A 1 82 ? -7.993 3.401 2.606 1.00 91.19 82 MET A O 1
ATOM 643 N N . ASN A 1 83 ? -10.243 3.509 2.543 1.00 92.44 83 ASN A N 1
ATOM 644 C CA . ASN A 1 83 ? -10.350 3.530 1.083 1.00 92.44 83 ASN A CA 1
ATOM 645 C C . ASN A 1 83 ? -9.618 4.737 0.480 1.00 92.44 83 ASN A C 1
ATOM 647 O O . ASN A 1 83 ? -8.919 4.615 -0.523 1.00 92.44 83 ASN A O 1
ATOM 651 N N . GLN A 1 84 ? -9.705 5.900 1.123 1.00 92.00 84 GLN A N 1
ATOM 652 C CA . GLN A 1 84 ? -8.951 7.071 0.700 1.00 92.00 84 GLN A CA 1
ATOM 653 C C . GLN A 1 84 ? -7.435 6.850 0.827 1.00 92.00 84 GLN A C 1
ATOM 655 O O . GLN A 1 84 ? -6.704 7.218 -0.090 1.00 92.00 84 GLN A O 1
ATOM 660 N N . GLN A 1 85 ? -6.943 6.239 1.915 1.00 92.31 85 GLN A N 1
ATOM 661 C CA . GLN A 1 85 ? -5.503 5.974 2.067 1.00 92.31 85 GLN A CA 1
ATOM 662 C C . GLN A 1 85 ? -4.963 4.992 1.024 1.00 92.31 85 GLN A C 1
ATOM 664 O O . GLN A 1 85 ? -3.894 5.238 0.467 1.00 92.31 85 GLN A O 1
ATOM 669 N N . ILE A 1 86 ? -5.691 3.911 0.724 1.00 93.81 86 ILE A N 1
ATOM 670 C CA . ILE A 1 86 ? -5.240 2.947 -0.291 1.00 93.81 86 ILE A CA 1
ATOM 671 C C . ILE A 1 86 ? -5.270 3.564 -1.695 1.00 93.81 86 ILE A C 1
ATOM 673 O O . ILE A 1 86 ? -4.343 3.354 -2.465 1.00 93.81 86 ILE A O 1
ATOM 677 N N . ASN A 1 87 ? -6.268 4.398 -2.009 1.00 93.38 87 ASN A N 1
ATOM 678 C CA . ASN A 1 87 ? -6.419 4.977 -3.347 1.00 93.38 87 ASN A CA 1
ATOM 679 C C . ASN A 1 87 ? -5.467 6.151 -3.612 1.00 93.38 87 ASN A C 1
ATOM 681 O O . ASN A 1 87 ? -5.152 6.436 -4.766 1.00 93.38 87 ASN A O 1
ATOM 685 N N . ARG A 1 88 ? -4.974 6.822 -2.562 1.00 93.81 88 ARG A N 1
ATOM 686 C CA . ARG A 1 88 ? -4.040 7.955 -2.678 1.00 93.81 88 ARG A CA 1
ATOM 687 C C . ARG A 1 88 ? -2.761 7.615 -3.438 1.00 93.81 88 ARG A C 1
ATOM 689 O O . ARG A 1 88 ? -2.243 8.484 -4.134 1.00 93.81 88 ARG A O 1
ATOM 696 N N . VAL A 1 89 ? -2.276 6.374 -3.357 1.00 95.94 89 VAL A N 1
ATOM 697 C CA . VAL A 1 89 ? -1.069 5.952 -4.086 1.00 95.94 89 VAL A CA 1
ATOM 698 C C . VAL A 1 89 ? -1.215 6.159 -5.589 1.00 95.94 89 VAL A C 1
ATOM 700 O O . VAL A 1 89 ? -0.300 6.670 -6.221 1.00 95.94 89 VAL A O 1
ATOM 703 N N . ASN A 1 90 ? -2.392 5.868 -6.142 1.00 96.31 90 ASN A N 1
ATOM 704 C CA . ASN A 1 90 ? -2.660 5.936 -7.577 1.00 96.31 90 ASN A CA 1
ATOM 705 C C . ASN A 1 90 ? -2.820 7.373 -8.090 1.00 96.31 90 ASN A C 1
ATOM 707 O O . ASN A 1 90 ? -2.761 7.601 -9.294 1.00 96.31 90 ASN A O 1
ATOM 711 N N . LEU A 1 91 ? -2.991 8.344 -7.189 1.00 94.88 91 LEU A N 1
ATOM 712 C CA . LEU A 1 91 ? -3.022 9.766 -7.531 1.00 94.88 91 LEU A CA 1
ATOM 713 C C . LEU A 1 91 ? -1.615 10.371 -7.578 1.00 94.88 91 LEU A C 1
ATOM 715 O O . LEU A 1 91 ? -1.358 11.264 -8.381 1.00 94.88 91 LEU A O 1
ATOM 719 N N . THR A 1 92 ? -0.704 9.885 -6.732 1.00 96.06 92 THR A N 1
ATOM 720 C CA . THR A 1 92 ? 0.643 10.455 -6.591 1.00 96.06 92 THR A CA 1
ATOM 721 C C . THR A 1 92 ? 1.696 9.678 -7.380 1.00 96.06 92 THR A C 1
ATOM 723 O O . THR A 1 92 ? 2.584 10.279 -7.967 1.00 96.06 92 THR A O 1
ATOM 726 N N . LEU A 1 93 ? 1.600 8.349 -7.470 1.00 96.69 93 LEU A N 1
ATOM 727 C CA . LEU A 1 93 ? 2.593 7.505 -8.146 1.00 96.69 93 LEU A CA 1
ATOM 728 C C . LEU A 1 93 ? 2.932 7.930 -9.592 1.00 96.69 93 LEU A C 1
ATOM 730 O O . LEU A 1 93 ? 4.117 7.869 -9.941 1.00 96.69 93 LEU A O 1
ATOM 734 N N . PRO A 1 94 ? 1.974 8.383 -10.432 1.00 96.38 94 PRO A N 1
ATOM 735 C CA . PRO A 1 94 ? 2.283 8.844 -11.786 1.00 96.38 94 PRO A CA 1
ATOM 736 C C . PRO A 1 94 ? 3.217 10.061 -11.832 1.00 96.38 94 PRO A C 1
ATOM 738 O O . PRO A 1 94 ? 3.962 10.204 -12.795 1.00 96.38 94 PRO A O 1
ATOM 741 N N . THR A 1 95 ? 3.198 10.923 -10.809 1.00 96.06 95 THR A N 1
ATOM 742 C CA . THR A 1 95 ? 4.026 12.141 -10.750 1.00 96.06 95 THR A CA 1
ATOM 743 C C . THR A 1 95 ? 5.374 11.914 -10.067 1.00 96.06 95 THR A C 1
ATOM 745 O O . THR A 1 95 ? 6.261 12.762 -10.151 1.00 96.06 95 THR A O 1
ATOM 748 N N . VAL A 1 96 ? 5.558 10.765 -9.410 1.00 96.00 96 VAL A N 1
ATOM 749 C CA . VAL A 1 96 ? 6.808 10.411 -8.732 1.00 96.00 96 VAL A CA 1
ATOM 750 C C . VAL A 1 96 ? 7.879 10.028 -9.766 1.00 96.00 96 VAL A C 1
ATOM 752 O O . VAL A 1 96 ? 7.639 9.116 -10.568 1.00 96.00 96 VAL A O 1
ATOM 755 N N . PRO A 1 97 ? 9.075 10.653 -9.731 1.00 95.88 97 PRO A N 1
ATOM 756 C CA . PRO A 1 97 ? 10.198 10.281 -10.590 1.00 95.88 97 PRO A CA 1
ATOM 757 C C . PRO A 1 97 ? 10.579 8.807 -10.426 1.00 95.88 97 PRO A C 1
ATOM 759 O O . PRO A 1 97 ? 10.569 8.295 -9.305 1.00 95.88 97 PRO A O 1
ATOM 762 N N . ALA A 1 98 ? 10.978 8.132 -11.510 1.00 93.75 98 ALA A N 1
ATOM 763 C CA . ALA A 1 98 ? 11.295 6.698 -11.501 1.00 93.75 98 ALA A CA 1
ATOM 764 C C . ALA A 1 98 ? 12.253 6.287 -10.369 1.00 93.75 98 ALA A C 1
ATOM 766 O O . ALA A 1 98 ? 11.970 5.337 -9.639 1.00 93.75 98 ALA A O 1
ATOM 767 N N . GLY A 1 99 ? 13.320 7.060 -10.146 1.00 92.56 99 GLY A N 1
ATOM 768 C CA . GLY A 1 99 ? 14.300 6.791 -9.088 1.00 92.56 99 GLY A CA 1
ATOM 769 C C . GLY A 1 99 ? 13.746 6.861 -7.658 1.00 92.56 99 GLY A C 1
ATOM 770 O O . GLY A 1 99 ? 14.346 6.291 -6.752 1.00 92.56 99 GLY A O 1
ATOM 771 N N . SER A 1 100 ? 12.599 7.514 -7.450 1.00 94.94 100 SER A N 1
ATOM 772 C CA . SER A 1 100 ? 11.951 7.685 -6.142 1.00 94.94 100 SER A CA 1
ATOM 773 C C . SER A 1 100 ? 10.708 6.809 -5.960 1.00 94.94 100 SER A C 1
ATOM 775 O O . SER A 1 100 ? 10.168 6.756 -4.855 1.00 94.94 100 SER A O 1
ATOM 777 N N . LYS A 1 101 ? 10.248 6.101 -7.004 1.00 95.25 101 LYS A N 1
ATOM 778 C CA . LYS A 1 101 ? 9.028 5.279 -6.934 1.00 95.25 101 LYS A CA 1
ATOM 779 C C . LYS A 1 101 ? 9.125 4.199 -5.863 1.00 95.25 101 LYS A C 1
ATOM 781 O O . LYS A 1 101 ? 8.176 4.036 -5.106 1.00 95.25 101 LYS A O 1
ATOM 786 N N . THR A 1 102 ? 10.259 3.505 -5.740 1.00 95.31 102 THR A N 1
ATOM 787 C CA . THR A 1 102 ? 10.413 2.455 -4.717 1.00 95.31 102 THR A CA 1
ATOM 788 C C . THR A 1 102 ? 10.206 3.002 -3.303 1.00 95.31 102 THR A C 1
ATOM 790 O O . THR A 1 102 ? 9.400 2.457 -2.553 1.00 95.31 102 THR A O 1
ATOM 793 N N . THR A 1 103 ? 10.879 4.103 -2.958 1.00 95.06 103 THR A N 1
ATOM 794 C CA . THR A 1 103 ? 10.765 4.740 -1.637 1.00 95.06 103 THR A CA 1
ATOM 795 C C . THR A 1 103 ? 9.356 5.263 -1.390 1.00 95.06 103 THR A C 1
ATOM 797 O O . THR A 1 103 ? 8.785 5.020 -0.334 1.00 95.06 103 THR A O 1
ATOM 800 N N . PHE A 1 104 ? 8.744 5.896 -2.392 1.00 95.62 104 PHE A N 1
ATOM 801 C CA . PHE A 1 104 ? 7.362 6.354 -2.291 1.00 95.62 104 PHE A CA 1
ATOM 802 C C . PHE A 1 104 ? 6.386 5.202 -1.993 1.00 95.62 104 PHE A C 1
ATOM 804 O O . PHE A 1 104 ? 5.521 5.325 -1.126 1.00 95.62 104 PHE A O 1
ATOM 811 N N . ILE A 1 105 ? 6.534 4.065 -2.681 1.00 95.69 105 ILE A N 1
ATOM 812 C CA . ILE A 1 105 ? 5.694 2.878 -2.469 1.00 95.69 105 ILE A CA 1
ATOM 813 C C . ILE A 1 105 ? 5.902 2.318 -1.058 1.00 95.69 105 ILE A C 1
ATOM 815 O O . ILE A 1 105 ? 4.931 1.955 -0.398 1.00 95.69 105 ILE A O 1
ATOM 819 N N . GLN A 1 106 ? 7.142 2.286 -0.568 1.00 95.12 106 GLN A N 1
ATOM 820 C CA . GLN A 1 106 ? 7.454 1.865 0.801 1.00 95.12 106 GLN A CA 1
ATOM 821 C C . GLN A 1 106 ? 6.790 2.755 1.844 1.00 95.12 106 GLN A C 1
ATOM 823 O O . GLN A 1 106 ? 6.101 2.254 2.734 1.00 95.12 106 GLN A O 1
ATOM 828 N N . ASP A 1 107 ? 6.939 4.070 1.710 1.00 94.56 107 ASP A N 1
ATOM 829 C CA . ASP A 1 107 ? 6.337 5.039 2.622 1.00 94.56 107 ASP A CA 1
ATOM 830 C C . ASP A 1 107 ? 4.808 4.936 2.609 1.00 94.56 107 ASP A C 1
ATOM 832 O O . ASP A 1 107 ? 4.150 4.985 3.657 1.00 94.56 107 ASP A O 1
ATOM 836 N N . TRP A 1 108 ? 4.222 4.722 1.430 1.00 95.94 108 TRP A N 1
ATOM 837 C CA . TRP A 1 108 ? 2.796 4.460 1.295 1.00 95.94 108 TRP A CA 1
ATOM 838 C C . TRP A 1 108 ? 2.368 3.165 2.007 1.00 95.94 108 TRP A C 1
ATOM 840 O O . TRP A 1 108 ? 1.388 3.180 2.755 1.00 95.94 108 TRP A O 1
ATOM 850 N N . ILE A 1 109 ? 3.105 2.062 1.855 1.00 95.19 109 ILE A N 1
ATOM 851 C CA . ILE A 1 109 ? 2.818 0.796 2.551 1.00 95.19 109 ILE A CA 1
ATOM 852 C C . ILE A 1 109 ? 2.872 0.997 4.069 1.00 95.19 109 ILE A C 1
ATOM 854 O O . ILE A 1 109 ? 1.928 0.644 4.782 1.00 95.19 109 ILE A O 1
ATOM 858 N N . VAL A 1 110 ? 3.949 1.607 4.570 1.00 94.00 110 VAL A N 1
ATOM 859 C CA . VAL A 1 110 ? 4.158 1.846 6.004 1.00 94.00 110 VAL A CA 1
ATOM 860 C C . VAL A 1 110 ? 3.064 2.752 6.570 1.00 94.00 110 VAL A C 1
ATOM 862 O O . VAL A 1 110 ? 2.486 2.449 7.617 1.00 94.00 110 VAL A O 1
ATOM 865 N N . SER A 1 111 ? 2.738 3.850 5.886 1.00 94.00 111 SER A N 1
ATOM 866 C CA . SER A 1 111 ? 1.693 4.783 6.325 1.00 94.00 111 SER A CA 1
ATOM 867 C C . SER A 1 111 ? 0.299 4.152 6.307 1.00 94.00 111 SER A C 1
ATOM 869 O O . SER A 1 111 ? -0.458 4.313 7.270 1.00 94.00 111 SER A O 1
ATOM 871 N N . THR A 1 112 ? -0.018 3.360 5.280 1.00 93.94 112 THR A N 1
ATOM 872 C CA . THR A 1 112 ? -1.283 2.619 5.183 1.00 93.94 112 THR A CA 1
ATOM 873 C C . THR A 1 112 ? -1.407 1.615 6.325 1.00 93.94 112 THR A C 1
ATOM 875 O O . THR A 1 112 ? -2.439 1.563 6.997 1.00 93.94 112 THR A O 1
ATOM 878 N N . HIS A 1 113 ? -0.339 0.870 6.616 1.00 91.94 113 HIS A N 1
ATOM 879 C CA . HIS A 1 113 ? -0.329 -0.100 7.706 1.00 91.94 113 HIS A CA 1
ATOM 880 C C . HIS A 1 113 ? -0.485 0.572 9.081 1.00 91.94 113 HIS A C 1
ATOM 882 O O . HIS A 1 113 ? -1.278 0.123 9.911 1.00 91.94 113 HIS A O 1
ATOM 888 N N . ARG A 1 114 ? 0.196 1.704 9.315 1.00 92.12 114 ARG A N 1
ATOM 889 C CA . ARG A 1 114 ? 0.022 2.509 10.539 1.00 92.12 114 ARG A CA 1
ATOM 890 C C . ARG A 1 114 ? -1.424 2.969 10.713 1.00 92.12 114 ARG A C 1
ATOM 892 O O . ARG A 1 114 ? -1.970 2.832 11.807 1.00 92.12 114 ARG A O 1
ATOM 899 N N . ARG A 1 115 ? -2.057 3.487 9.654 1.00 91.06 115 ARG A N 1
ATOM 900 C CA . ARG A 1 115 ? -3.456 3.940 9.715 1.00 91.06 115 ARG A CA 1
ATOM 901 C C . ARG A 1 115 ? -4.402 2.785 10.015 1.00 91.06 115 ARG A C 1
ATOM 903 O O . ARG A 1 115 ? -5.275 2.922 10.865 1.00 91.06 115 ARG A O 1
ATOM 910 N N . PHE A 1 116 ? -4.183 1.645 9.372 1.00 87.81 116 PHE A N 1
ATOM 911 C CA . PHE A 1 116 ? -4.978 0.449 9.595 1.00 87.81 116 PHE A CA 1
ATOM 912 C C . PHE A 1 116 ? -4.890 -0.039 11.045 1.00 87.81 116 PHE A C 1
ATOM 914 O O . PHE A 1 116 ? -5.912 -0.268 11.689 1.00 87.81 116 PHE A O 1
ATOM 921 N N . ASN A 1 117 ? -3.676 -0.114 11.594 1.00 88.31 117 ASN A N 1
ATOM 922 C CA . ASN A 1 117 ? -3.460 -0.503 12.986 1.00 88.31 117 ASN A CA 1
ATOM 923 C C . ASN A 1 117 ? -4.086 0.495 13.966 1.00 88.31 117 ASN A C 1
ATOM 925 O O . ASN A 1 117 ? -4.642 0.084 14.984 1.00 88.31 117 ASN A O 1
ATOM 929 N N . HIS A 1 118 ? -4.056 1.790 13.645 1.00 89.81 118 HIS A N 1
ATOM 930 C CA . HIS A 1 118 ? -4.754 2.807 14.422 1.00 89.81 118 HIS A CA 1
ATOM 931 C C . HIS A 1 118 ? -6.274 2.582 14.413 1.00 89.81 118 HIS A C 1
ATOM 933 O O . HIS A 1 118 ? -6.865 2.449 15.481 1.00 89.81 118 HIS A O 1
ATOM 939 N N . CYS A 1 119 ? -6.898 2.435 13.239 1.00 86.31 119 CYS A N 1
ATOM 940 C CA . CYS A 1 119 ? -8.334 2.160 13.133 1.00 86.31 119 CYS A CA 1
ATOM 941 C C . CYS A 1 119 ? -8.731 0.867 13.861 1.00 86.31 119 CYS A C 1
ATOM 943 O O . CYS A 1 119 ? -9.737 0.843 14.564 1.00 86.31 119 CYS A O 1
ATOM 945 N N . LYS A 1 120 ? -7.923 -0.195 13.756 1.00 85.94 120 LYS A N 1
ATOM 946 C CA . LYS A 1 120 ? -8.155 -1.458 14.471 1.00 85.94 120 LYS A CA 1
ATOM 947 C C . LYS A 1 120 ? -8.111 -1.272 15.990 1.00 85.94 120 LYS A C 1
ATOM 949 O O . LYS A 1 120 ? -8.945 -1.834 16.697 1.00 85.94 120 LYS A O 1
ATOM 954 N N . LYS A 1 121 ? -7.158 -0.485 16.495 1.00 89.12 121 LYS A N 1
ATOM 955 C CA . LYS A 1 121 ? -7.024 -0.197 17.928 1.00 89.12 121 LYS A CA 1
ATOM 956 C C . LYS A 1 121 ? -8.218 0.599 18.457 1.00 89.12 121 LYS A C 1
ATOM 958 O O . LYS A 1 121 ? -8.770 0.227 19.490 1.00 89.12 121 LYS A O 1
ATOM 963 N N . GLU A 1 122 ? -8.639 1.638 17.740 1.00 89.12 122 GLU A N 1
ATOM 964 C CA . GLU A 1 122 ? -9.821 2.427 18.112 1.00 89.12 122 GLU A CA 1
ATOM 965 C C . GLU A 1 122 ? -11.099 1.581 18.050 1.00 89.12 122 GLU A C 1
ATOM 967 O O . GLU A 1 122 ? -11.918 1.634 18.964 1.00 89.12 122 GLU A O 1
ATOM 972 N N . HIS A 1 123 ? -11.243 0.727 17.030 1.00 85.88 123 HIS A N 1
ATOM 973 C CA . HIS A 1 123 ? -12.366 -0.206 16.934 1.00 85.88 123 HIS A CA 1
ATOM 974 C C . HIS A 1 123 ? -12.444 -1.133 18.144 1.00 85.88 123 HIS A C 1
ATOM 976 O O . HIS A 1 123 ? -13.499 -1.273 18.758 1.00 85.88 123 HIS A O 1
ATOM 982 N N . TYR A 1 124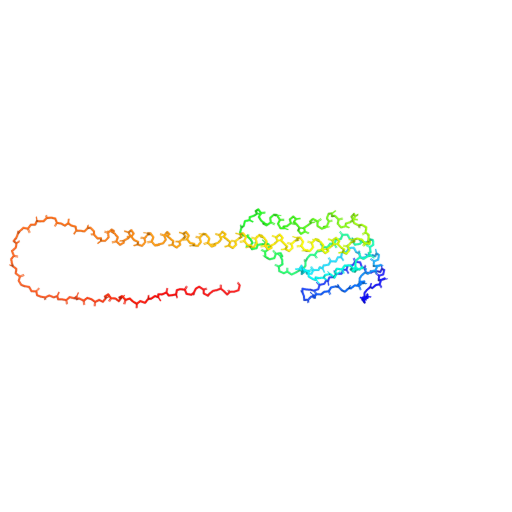 ? -11.310 -1.731 18.507 1.00 87.12 124 TYR A N 1
ATOM 983 C CA . TYR A 1 124 ? -11.223 -2.626 19.651 1.00 87.12 124 TYR A CA 1
ATOM 984 C C . TYR A 1 124 ? -11.556 -1.917 20.969 1.00 87.12 124 TYR A C 1
ATOM 986 O O . TYR A 1 124 ? -12.228 -2.492 21.824 1.00 87.12 124 TYR A O 1
ATOM 994 N N . LYS A 1 125 ? -11.131 -0.657 21.126 1.00 92.31 125 LYS A N 1
ATOM 995 C CA . LYS A 1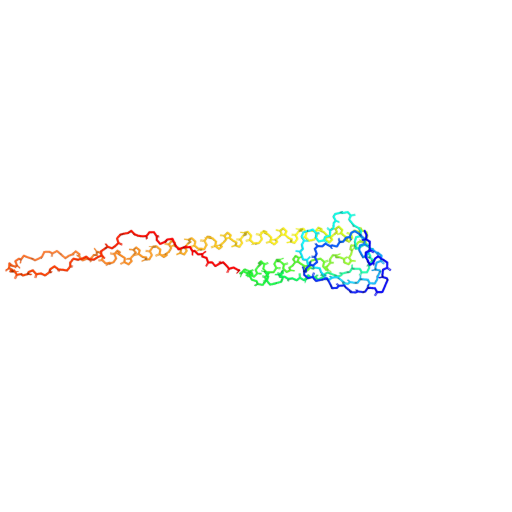 125 ? -11.465 0.159 22.297 1.00 92.31 125 LYS A CA 1
ATOM 996 C C . LYS A 1 125 ? -12.977 0.381 22.412 1.00 92.31 125 LYS A C 1
ATOM 998 O O . LYS A 1 125 ? -13.536 0.083 23.464 1.00 92.31 125 LYS A O 1
ATOM 1003 N N . LEU A 1 126 ? -13.629 0.822 21.333 1.00 89.88 126 LEU A N 1
ATOM 1004 C CA . LEU A 1 126 ? -15.082 1.035 21.313 1.00 89.88 126 LEU A CA 1
ATOM 1005 C C . LEU A 1 126 ? -15.855 -0.255 21.590 1.00 89.88 126 LEU A C 1
ATOM 1007 O O . LEU A 1 126 ? -16.812 -0.244 22.358 1.00 89.88 126 LEU A O 1
ATOM 1011 N N . LEU A 1 127 ? -15.428 -1.372 20.992 1.00 89.06 127 LEU A N 1
ATOM 1012 C CA . LEU A 1 127 ? -16.054 -2.670 21.228 1.00 89.06 127 LEU A CA 1
ATOM 1013 C C . LEU A 1 127 ? -15.963 -3.058 22.707 1.00 89.06 127 LEU A C 1
ATOM 1015 O O . LEU A 1 127 ? -16.961 -3.453 23.296 1.00 89.06 127 LEU A O 1
ATOM 1019 N N . LYS A 1 128 ? -14.788 -2.891 23.325 1.00 94.88 128 LYS A N 1
ATOM 1020 C CA . LYS A 1 128 ? -14.591 -3.177 24.749 1.00 94.88 128 LYS A CA 1
ATOM 1021 C C . LYS A 1 128 ? -15.497 -2.315 25.635 1.00 94.88 128 LYS A C 1
ATOM 1023 O O . LYS A 1 128 ? -16.131 -2.851 26.536 1.00 94.88 128 LYS A O 1
ATOM 1028 N N . GLU A 1 129 ? -15.572 -1.011 25.375 1.00 96.44 129 GLU A N 1
ATOM 1029 C CA . GLU A 1 129 ? -16.444 -0.089 26.117 1.00 96.44 129 GLU A CA 1
ATOM 1030 C C . GLU A 1 129 ? -17.924 -0.483 25.979 1.00 96.44 129 GLU A C 1
ATOM 1032 O O . GLU A 1 129 ? -18.624 -0.622 26.984 1.00 96.44 129 GLU A O 1
ATOM 1037 N N . ALA A 1 130 ? -18.386 -0.760 24.756 1.00 94.81 130 ALA A N 1
ATOM 1038 C CA . ALA A 1 130 ? -19.755 -1.197 24.500 1.00 94.81 130 ALA A CA 1
ATOM 1039 C C . ALA A 1 130 ? -20.097 -2.504 25.236 1.00 94.81 130 ALA A C 1
ATOM 1041 O O . ALA A 1 130 ? -21.147 -2.589 25.871 1.00 94.81 130 ALA A O 1
ATOM 1042 N N . THR A 1 131 ? -19.198 -3.493 25.220 1.00 96.62 131 THR A N 1
ATOM 1043 C CA . THR A 1 131 ? -19.395 -4.757 25.943 1.00 96.62 131 THR A CA 1
ATOM 1044 C C . THR A 1 131 ? -19.508 -4.530 27.449 1.00 96.62 131 THR A C 1
ATOM 1046 O O . THR A 1 131 ? -20.431 -5.050 28.068 1.00 96.62 131 THR A O 1
ATOM 1049 N N . THR A 1 132 ? -18.644 -3.694 28.039 1.00 97.56 132 THR A N 1
ATOM 1050 C CA . THR A 1 132 ? -18.723 -3.398 29.481 1.00 97.56 132 THR A CA 1
ATOM 1051 C C . THR A 1 132 ? -20.030 -2.706 29.870 1.00 97.56 132 THR A C 1
ATOM 1053 O O . THR A 1 132 ? -20.600 -3.010 30.915 1.00 97.56 132 THR A O 1
ATOM 1056 N N . LEU A 1 133 ? -20.547 -1.808 29.026 1.00 97.50 133 LEU A N 1
ATOM 1057 C CA . LEU A 1 133 ? -21.828 -1.142 29.271 1.00 97.50 133 LEU A CA 1
ATOM 1058 C C . LEU A 1 133 ? -23.006 -2.115 29.171 1.00 97.50 133 LEU A C 1
ATOM 1060 O O . LEU A 1 133 ? -23.916 -2.050 29.996 1.00 97.50 133 LEU A O 1
ATOM 1064 N N . LEU A 1 134 ? -22.979 -3.029 28.196 1.00 97.00 134 LEU A N 1
ATOM 1065 C CA . LEU A 1 134 ? -23.987 -4.081 28.059 1.00 97.00 134 LEU A CA 1
ATOM 1066 C C . LEU A 1 134 ? -23.989 -5.015 29.272 1.00 97.00 134 LEU A C 1
ATOM 1068 O O . LEU A 1 134 ? -25.055 -5.309 29.804 1.00 97.00 134 LEU A O 1
ATOM 1072 N N . GLU A 1 135 ? -22.814 -5.433 29.748 1.00 97.56 135 GLU A N 1
ATOM 1073 C CA . GLU A 1 135 ? -22.691 -6.240 30.965 1.00 97.56 135 GLU A CA 1
ATOM 1074 C C . GLU A 1 135 ? -23.300 -5.510 32.168 1.00 97.56 135 GLU A C 1
ATOM 1076 O O . GLU A 1 135 ? -24.166 -6.061 32.843 1.00 97.56 135 GLU A O 1
ATOM 1081 N N . LEU A 1 136 ? -22.919 -4.251 32.409 1.00 97.00 136 LEU A N 1
ATOM 1082 C CA . LEU A 1 136 ? -23.458 -3.451 33.515 1.00 97.00 136 LEU A CA 1
ATOM 1083 C C . LEU A 1 136 ? -24.982 -3.278 33.435 1.00 97.00 136 LEU A C 1
ATOM 1085 O O . LEU A 1 136 ? -25.662 -3.367 34.459 1.00 97.00 136 LEU A O 1
ATOM 1089 N N . ALA A 1 137 ? -25.527 -3.058 32.236 1.00 96.75 137 ALA A N 1
ATOM 1090 C CA . ALA A 1 137 ? -26.967 -2.955 32.025 1.00 96.75 137 ALA A CA 1
ATOM 1091 C C . ALA A 1 137 ? -27.686 -4.274 32.351 1.00 96.75 137 ALA A C 1
ATOM 1093 O O . ALA A 1 137 ? -28.703 -4.256 33.042 1.00 96.75 137 ALA A O 1
ATOM 1094 N N . LEU A 1 138 ? -27.128 -5.415 31.929 1.00 96.00 138 LEU A N 1
ATOM 1095 C CA . LEU A 1 138 ? -27.663 -6.741 32.250 1.00 96.00 138 LEU A CA 1
ATOM 1096 C C . LEU A 1 138 ? -27.680 -6.992 33.763 1.00 96.00 138 LEU A C 1
ATOM 1098 O O . LEU A 1 138 ? -28.707 -7.409 34.299 1.00 96.00 138 LEU A O 1
ATOM 1102 N N . TRP A 1 139 ? -26.583 -6.683 34.465 1.00 95.56 139 TRP A N 1
ATOM 1103 C CA . TRP A 1 139 ? -26.524 -6.785 35.928 1.00 95.56 139 TRP A CA 1
ATOM 1104 C C . TRP A 1 139 ? -27.580 -5.905 36.602 1.00 95.56 139 TRP A C 1
ATOM 1106 O O . TRP A 1 139 ? -28.254 -6.357 37.528 1.00 95.56 139 TRP A O 1
ATOM 1116 N N . LYS A 1 140 ? -27.767 -4.668 36.125 1.00 94.69 140 LYS A N 1
ATOM 1117 C CA . LYS A 1 140 ? -28.778 -3.748 36.657 1.00 94.69 140 LYS A CA 1
ATOM 1118 C C . LYS A 1 140 ? -30.196 -4.305 36.498 1.00 94.69 140 LYS A C 1
ATOM 1120 O O . LYS A 1 140 ? -30.931 -4.349 37.480 1.00 94.69 140 LYS A O 1
ATOM 1125 N N . SER A 1 141 ? -30.554 -4.796 35.313 1.00 92.88 141 SER A N 1
ATOM 1126 C CA . SER A 1 141 ? -31.874 -5.395 35.077 1.00 92.88 141 SER A CA 1
ATOM 1127 C C . SER A 1 141 ? -32.113 -6.643 35.932 1.00 92.88 141 SER A C 1
ATOM 1129 O O . SER A 1 141 ? -33.215 -6.841 36.435 1.00 92.88 141 SER A O 1
ATOM 1131 N N . MET A 1 142 ? -31.085 -7.468 36.162 1.00 89.75 142 MET A N 1
ATOM 1132 C CA . MET A 1 142 ? -31.194 -8.613 37.074 1.00 89.75 142 MET A CA 1
ATOM 1133 C C . MET A 1 142 ? -31.452 -8.183 38.524 1.00 89.75 142 MET A C 1
ATOM 1135 O O . MET A 1 142 ? -32.220 -8.836 39.228 1.00 89.75 142 MET A O 1
ATOM 1139 N N . LEU A 1 143 ? -30.824 -7.101 38.992 1.00 89.94 143 LEU A N 1
ATOM 1140 C CA . LEU A 1 143 ? -31.062 -6.577 40.339 1.00 89.94 143 LEU A CA 1
ATOM 1141 C C . LEU A 1 143 ? -32.481 -6.015 40.493 1.00 89.94 143 LEU A C 1
ATOM 1143 O O . LEU A 1 143 ? -33.114 -6.270 41.513 1.00 89.94 143 LEU A O 1
ATOM 1147 N N . GLU A 1 144 ? -32.993 -5.309 39.483 1.00 85.62 144 GLU A N 1
ATOM 1148 C CA . GLU A 1 144 ? -34.353 -4.748 39.488 1.00 85.62 144 GLU A CA 1
ATOM 1149 C C . GLU A 1 144 ? -35.429 -5.849 39.552 1.00 85.62 144 GLU A C 1
ATOM 1151 O O . GLU A 1 144 ? -36.335 -5.766 40.378 1.00 85.62 144 GLU A O 1
ATOM 1156 N N . ILE A 1 145 ? -35.273 -6.945 38.797 1.00 79.88 145 ILE A N 1
ATOM 1157 C CA . ILE A 1 145 ? -36.181 -8.110 38.857 1.00 79.88 145 ILE A CA 1
ATOM 1158 C C . ILE A 1 145 ? -36.193 -8.749 40.256 1.00 79.88 145 ILE A C 1
ATOM 1160 O O . ILE A 1 145 ? -37.242 -9.144 40.765 1.00 79.88 145 ILE A O 1
ATOM 1164 N N . ASN A 1 146 ? -35.028 -8.854 40.898 1.00 70.50 146 ASN A N 1
ATOM 1165 C CA . ASN A 1 146 ? -34.933 -9.433 42.237 1.00 70.50 146 ASN A CA 1
ATOM 1166 C C . ASN A 1 146 ? -35.502 -8.494 43.316 1.00 70.50 146 ASN A C 1
ATOM 1168 O O . ASN A 1 146 ? -36.071 -8.976 44.296 1.00 70.50 146 ASN A O 1
ATOM 1172 N N . ALA A 1 147 ? -35.398 -7.175 43.132 1.00 66.56 147 ALA A N 1
ATOM 1173 C CA . ALA A 1 147 ? -35.953 -6.185 44.052 1.00 66.56 147 ALA A CA 1
ATOM 1174 C C . ALA A 1 147 ? -37.493 -6.175 44.040 1.00 66.56 147 ALA A C 1
ATOM 1176 O O . ALA A 1 147 ? -38.095 -6.171 45.117 1.00 66.56 147 ALA A O 1
ATOM 1177 N N . ASP A 1 148 ? -38.126 -6.281 42.867 1.00 55.78 148 ASP A N 1
ATOM 1178 C CA . ASP A 1 148 ? -39.594 -6.346 42.741 1.00 55.78 148 ASP A CA 1
ATOM 1179 C C . ASP A 1 148 ? -40.198 -7.629 43.340 1.00 55.78 148 ASP A C 1
ATOM 1181 O O . ASP A 1 148 ? -41.346 -7.636 43.778 1.00 55.78 148 ASP A O 1
ATOM 1185 N N . SER A 1 149 ? -39.414 -8.706 43.460 1.00 56.25 149 SER A N 1
ATOM 1186 C CA . SER A 1 149 ? -39.842 -9.930 44.158 1.00 56.25 149 SER A CA 1
ATOM 1187 C C . SER A 1 149 ? -39.777 -9.844 45.695 1.00 56.25 149 SER A C 1
ATOM 1189 O O . SER A 1 149 ? -40.215 -10.768 46.379 1.00 56.25 149 SER A O 1
ATOM 1191 N N . SER A 1 150 ? -39.229 -8.756 46.257 1.00 49.78 150 SER A N 1
ATOM 1192 C CA . SER A 1 150 ? -38.911 -8.642 47.693 1.00 49.78 150 SER A CA 1
ATOM 1193 C C . SER A 1 150 ? -39.815 -7.703 48.508 1.00 49.78 150 SER A C 1
ATOM 1195 O O . SER A 1 150 ? -39.576 -7.515 49.701 1.00 49.78 150 SER A O 1
ATOM 1197 N N . PHE A 1 151 ? -40.899 -7.175 47.927 1.00 39.09 151 PHE A N 1
ATOM 1198 C CA . PHE A 1 151 ? -41.891 -6.351 48.634 1.00 39.09 151 PHE A CA 1
ATOM 1199 C C . PHE A 1 151 ? -43.295 -6.987 48.655 1.00 39.09 151 PHE A C 1
ATOM 1201 O O . PHE A 1 151 ? -44.238 -6.483 48.059 1.00 39.09 151 PHE A O 1
ATOM 1208 N N . GLU A 1 152 ? -43.471 -8.042 49.454 1.00 40.22 152 GLU A N 1
ATOM 1209 C CA . GLU A 1 152 ? -44.741 -8.271 50.162 1.00 40.22 152 GLU A CA 1
ATOM 1210 C C . GLU A 1 152 ? -44.510 -8.073 51.666 1.00 40.22 152 GLU A C 1
ATOM 1212 O O . GLU A 1 152 ? -44.319 -9.013 52.437 1.00 40.22 152 GLU A O 1
ATOM 1217 N N . VAL A 1 153 ? -44.517 -6.814 52.110 1.00 39.25 153 VAL A N 1
ATOM 1218 C CA . VAL A 1 153 ? -44.735 -6.489 53.526 1.00 39.25 153 VAL A CA 1
ATOM 1219 C C . VAL A 1 153 ? -46.234 -6.288 53.708 1.00 39.25 153 VAL A C 1
ATOM 1221 O O . VAL A 1 153 ? -46.764 -5.232 53.373 1.00 39.25 153 VAL A O 1
ATOM 1224 N N . ASN A 1 154 ? -46.927 -7.291 54.247 1.00 31.67 154 ASN A N 1
ATOM 1225 C CA . ASN A 1 154 ? -48.333 -7.156 54.627 1.00 31.67 154 ASN A CA 1
ATOM 1226 C C . ASN A 1 154 ? -48.448 -6.877 56.143 1.00 31.67 154 ASN A C 1
ATOM 1228 O O . ASN A 1 154 ? -48.028 -7.715 56.950 1.00 31.67 154 ASN A O 1
ATOM 1232 N N . PRO A 1 155 ? -48.985 -5.722 56.585 1.00 38.31 155 PRO A N 1
ATOM 1233 C CA . PRO A 1 155 ? -49.125 -5.423 58.002 1.00 38.31 155 PRO A CA 1
ATOM 1234 C C . PRO A 1 155 ? -50.423 -6.016 58.581 1.00 38.31 155 PRO A C 1
ATOM 1236 O O . PRO A 1 155 ? -51.526 -5.655 58.193 1.00 38.31 155 PRO A O 1
ATOM 1239 N N . LYS A 1 156 ? -50.258 -6.868 59.602 1.00 37.84 156 LYS A N 1
ATOM 1240 C CA . LYS A 1 156 ? -51.207 -7.201 60.691 1.00 37.84 156 LYS A CA 1
ATOM 1241 C C . LYS A 1 156 ? -52.649 -7.619 60.317 1.00 37.84 156 LYS A C 1
ATOM 1243 O O . LYS A 1 156 ? -53.526 -6.776 60.163 1.00 37.84 156 LYS A O 1
ATOM 1248 N N . LYS A 1 157 ? -52.962 -8.907 60.526 1.00 34.38 157 LYS A N 1
ATOM 1249 C CA . LYS A 1 157 ? -54.217 -9.353 61.178 1.00 34.38 157 LYS A CA 1
ATOM 1250 C C . LYS A 1 157 ? -53.920 -10.466 62.198 1.00 34.38 157 LYS A C 1
ATOM 1252 O O . LYS A 1 157 ? -53.129 -11.362 61.930 1.00 34.38 157 LYS A O 1
ATOM 1257 N N . LYS A 1 158 ? -54.504 -10.348 63.398 1.00 33.47 158 LYS A N 1
ATOM 1258 C CA . LYS A 1 158 ? -54.415 -11.301 64.525 1.00 33.47 158 LYS A CA 1
ATOM 1259 C C . LYS A 1 158 ? -55.427 -12.458 64.368 1.00 33.47 158 LYS A C 1
ATOM 1261 O O . LYS A 1 158 ? -56.529 -12.210 63.890 1.00 33.47 158 LYS A O 1
ATOM 1266 N N . ALA A 1 159 ? -55.058 -13.609 64.958 1.00 30.39 159 ALA A N 1
ATOM 1267 C CA . ALA A 1 159 ? -55.792 -14.872 65.223 1.00 30.39 159 ALA A CA 1
ATOM 1268 C C . ALA A 1 159 ? -56.033 -15.792 64.003 1.00 30.39 159 ALA A C 1
ATOM 1270 O O . ALA A 1 159 ? -56.325 -15.296 62.928 1.00 30.39 159 ALA A O 1
ATOM 1271 N N . LYS A 1 160 ? -55.930 -17.130 64.068 1.00 28.30 160 LYS A N 1
ATOM 1272 C CA . LYS A 1 160 ? -56.031 -18.124 65.161 1.00 28.30 160 LYS A CA 1
ATOM 1273 C C . LYS A 1 160 ? -55.188 -19.374 64.789 1.00 28.30 160 LYS A C 1
ATOM 1275 O O . LYS A 1 160 ? -54.878 -19.562 63.620 1.00 28.30 160 LYS A O 1
ATOM 1280 N N . ILE A 1 161 ? -54.830 -20.185 65.784 1.00 37.53 161 ILE A N 1
ATOM 1281 C CA . ILE A 1 161 ? -54.089 -21.461 65.688 1.00 37.53 161 ILE A CA 1
ATOM 1282 C C . ILE A 1 161 ? -54.874 -22.502 64.864 1.00 37.53 161 ILE A C 1
ATOM 1284 O O . ILE A 1 161 ? -56.057 -22.668 65.143 1.00 37.53 161 ILE A O 1
ATOM 1288 N N . ASP A 1 162 ? -54.221 -23.198 63.919 1.00 28.53 162 ASP A N 1
ATOM 1289 C CA . ASP A 1 162 ? -54.267 -24.669 63.847 1.00 28.53 162 ASP A CA 1
ATOM 1290 C C . ASP A 1 162 ? -53.176 -25.288 62.953 1.00 28.53 162 ASP A C 1
ATOM 1292 O O . ASP A 1 162 ? -52.653 -24.685 62.015 1.00 28.53 162 ASP A O 1
ATOM 1296 N N . ASP A 1 163 ? -52.822 -26.496 63.366 1.00 36.03 163 ASP A N 1
ATOM 1297 C CA . ASP A 1 163 ? -51.772 -27.422 62.958 1.00 36.03 163 ASP A CA 1
ATOM 1298 C C . ASP A 1 163 ? -51.962 -28.018 61.545 1.00 36.03 163 ASP A C 1
ATOM 1300 O O . ASP A 1 163 ? -53.002 -28.598 61.253 1.00 36.03 163 ASP A O 1
ATOM 1304 N N . MET A 1 164 ? -50.949 -27.918 60.672 1.00 30.11 164 MET A N 1
ATOM 1305 C CA . MET A 1 164 ? -50.350 -29.093 60.018 1.00 30.11 164 MET A CA 1
ATOM 1306 C C . MET A 1 164 ? -49.136 -28.723 59.155 1.00 30.11 164 MET A C 1
ATOM 1308 O O . MET A 1 164 ? -49.105 -27.775 58.371 1.00 30.11 164 MET A O 1
ATOM 1312 N N . THR A 1 165 ? -48.110 -29.540 59.322 1.00 36.00 165 THR A N 1
ATOM 1313 C CA . THR A 1 165 ? -46.809 -29.548 58.670 1.00 36.00 165 THR A CA 1
ATOM 1314 C C . THR A 1 165 ? -46.872 -29.872 57.171 1.00 36.00 165 THR A C 1
ATOM 1316 O O . THR A 1 165 ? -47.398 -30.895 56.755 1.00 36.00 165 THR A O 1
ATOM 1319 N N . SER A 1 166 ? -46.188 -29.067 56.351 1.00 30.91 166 SER A N 1
ATOM 1320 C CA . SER A 1 166 ? -45.607 -29.518 55.079 1.00 30.91 166 SER A CA 1
ATOM 1321 C C . SER A 1 166 ? -44.405 -28.645 54.726 1.00 30.91 166 SER A C 1
ATOM 1323 O O . SER A 1 166 ? -44.507 -27.511 54.261 1.00 30.91 166 SER A O 1
ATOM 1325 N N . ARG A 1 167 ? -43.224 -29.181 55.039 1.00 36.53 167 ARG A N 1
ATOM 1326 C CA . ARG A 1 167 ? -41.925 -28.647 54.640 1.00 36.53 167 ARG A CA 1
ATOM 1327 C C . ARG A 1 167 ? -41.710 -28.969 53.163 1.00 36.53 167 ARG A C 1
ATOM 1329 O O . ARG A 1 167 ? -41.568 -30.138 52.831 1.00 36.53 167 ARG A O 1
ATOM 1336 N N . THR A 1 168 ? -41.515 -27.955 52.326 1.00 30.86 168 THR A N 1
ATOM 1337 C CA . THR A 1 168 ? -40.662 -28.110 51.137 1.00 30.86 168 THR A CA 1
ATOM 1338 C C . THR A 1 168 ? -39.570 -27.054 51.201 1.00 30.86 168 THR A C 1
ATOM 1340 O O . THR A 1 168 ? -39.717 -25.928 50.738 1.00 30.86 168 THR A O 1
ATOM 1343 N N . LYS A 1 169 ? -38.476 -27.410 51.882 1.00 35.06 169 LYS A N 1
ATOM 1344 C CA . LYS A 1 169 ? -37.234 -26.641 51.893 1.00 35.06 169 LYS A CA 1
ATOM 1345 C C . LYS A 1 169 ? -36.352 -27.087 50.727 1.00 35.06 169 LYS A C 1
ATOM 1347 O O . LYS A 1 169 ? -36.051 -28.266 50.601 1.00 35.06 169 LYS A O 1
ATOM 1352 N N . GLN A 1 170 ? -35.850 -26.068 50.033 1.00 34.16 170 GLN A N 1
ATOM 1353 C CA . GLN A 1 170 ? -34.502 -25.941 49.474 1.00 34.16 170 GLN A CA 1
ATOM 1354 C C . GLN A 1 170 ? -34.109 -26.769 48.249 1.00 34.16 170 GLN A C 1
ATOM 1356 O O . GLN A 1 170 ? -33.920 -27.978 48.310 1.00 34.16 170 GLN A O 1
ATOM 1361 N N . ARG A 1 171 ? -33.656 -26.021 47.236 1.00 28.42 171 ARG A N 1
ATOM 1362 C CA . ARG A 1 171 ? -32.239 -26.057 46.851 1.00 28.42 171 ARG A CA 1
ATOM 1363 C C . ARG A 1 171 ? -31.775 -24.697 46.321 1.00 28.42 171 ARG A C 1
ATOM 1365 O O . ARG A 1 171 ? -31.912 -24.383 45.149 1.00 28.42 171 ARG A O 1
ATOM 1372 N N . ILE A 1 172 ? -31.205 -23.901 47.225 1.00 38.62 172 ILE A N 1
ATOM 1373 C CA . ILE A 1 172 ? -30.246 -22.850 46.876 1.00 38.62 172 ILE A CA 1
ATOM 1374 C C . ILE A 1 172 ? -28.931 -23.580 46.606 1.00 38.62 172 ILE A C 1
ATOM 1376 O O . ILE A 1 172 ? -28.362 -24.170 47.524 1.00 38.62 172 ILE A O 1
ATOM 1380 N N . ALA A 1 173 ? -28.467 -23.563 45.360 1.00 28.75 173 ALA A N 1
ATOM 1381 C CA . ALA A 1 173 ? -27.076 -23.842 45.038 1.00 28.75 173 ALA A CA 1
ATOM 1382 C C . ALA A 1 173 ? -26.356 -22.494 44.922 1.00 28.75 173 ALA A C 1
ATOM 1384 O O . ALA A 1 173 ? -26.365 -21.843 43.883 1.00 28.75 173 ALA A O 1
ATOM 1385 N N . SER A 1 174 ? -25.780 -22.064 46.043 1.00 39.00 174 SER A N 1
ATOM 1386 C CA . SER A 1 174 ? -24.647 -21.143 46.054 1.00 39.00 174 SER A CA 1
ATOM 1387 C C . SER A 1 174 ? -23.434 -21.880 45.482 1.00 39.00 174 SER A C 1
ATOM 1389 O O . SER A 1 174 ? -23.212 -23.042 45.825 1.00 39.00 174 SER A O 1
ATOM 1391 N N . GLY A 1 175 ? -22.649 -21.200 44.645 1.00 39.66 175 GLY A N 1
ATOM 1392 C CA . GLY A 1 175 ? -21.292 -21.624 44.306 1.00 39.66 175 GLY A CA 1
ATOM 1393 C C . GLY A 1 175 ? -21.136 -22.358 42.975 1.00 39.66 175 GLY A C 1
ATOM 1394 O O . GLY A 1 175 ? -20.906 -23.560 42.944 1.00 39.66 175 GLY A O 1
ATOM 1395 N N . ALA A 1 176 ? -21.127 -21.605 41.880 1.00 31.75 176 ALA A N 1
ATOM 1396 C CA . ALA A 1 176 ? -20.207 -21.859 40.777 1.00 31.75 176 ALA A CA 1
ATOM 1397 C C . ALA A 1 176 ? -19.975 -20.537 40.047 1.00 31.75 176 ALA A C 1
ATOM 1399 O O . ALA A 1 176 ? -20.896 -19.964 39.469 1.00 31.75 176 ALA A O 1
ATOM 1400 N N . ALA A 1 177 ? -18.739 -20.044 40.092 1.00 41.59 177 ALA A N 1
ATOM 1401 C CA . ALA A 1 177 ? -18.263 -19.053 39.147 1.00 41.59 177 ALA A CA 1
ATOM 1402 C C . ALA A 1 177 ? -18.463 -19.626 37.736 1.00 41.59 177 ALA A C 1
ATOM 1404 O O . ALA A 1 177 ? -17.682 -20.464 37.283 1.00 41.59 177 ALA A O 1
ATOM 1405 N N . MET A 1 178 ? -19.526 -19.210 37.046 1.00 31.48 178 MET A N 1
ATOM 1406 C CA . MET A 1 178 ? -19.643 -19.428 35.611 1.00 31.48 178 MET A CA 1
ATOM 1407 C C . MET A 1 178 ? -18.660 -18.465 34.950 1.00 31.48 178 MET A C 1
ATOM 1409 O O . MET A 1 178 ? -18.983 -17.335 34.597 1.00 31.48 178 MET A O 1
ATOM 1413 N N . SER A 1 179 ? -17.413 -18.919 34.845 1.00 30.94 179 SER A N 1
ATOM 1414 C CA . SER A 1 179 ? -16.462 -18.400 33.877 1.00 30.94 179 SER A CA 1
ATOM 1415 C C . SER A 1 179 ? -17.080 -18.611 32.497 1.00 30.94 179 SER A C 1
ATOM 1417 O O . SER A 1 179 ? -17.003 -19.701 31.927 1.00 30.94 179 SER A O 1
ATOM 1419 N N . ILE A 1 180 ? -17.764 -17.591 31.976 1.00 40.94 180 ILE A N 1
ATOM 1420 C CA . ILE A 1 180 ? -18.116 -17.549 30.562 1.00 40.94 180 ILE A CA 1
ATOM 1421 C C . ILE A 1 180 ? -16.817 -17.220 29.835 1.00 40.94 180 ILE A C 1
ATOM 1423 O O . ILE A 1 180 ? -16.447 -16.068 29.620 1.00 40.94 180 ILE A O 1
ATOM 1427 N N . VAL A 1 181 ? -16.080 -18.274 29.497 1.00 36.69 181 VAL A N 1
ATOM 1428 C CA . VAL A 1 181 ? -15.006 -18.202 28.517 1.00 36.69 181 VAL A CA 1
ATOM 1429 C C . VAL A 1 181 ? -15.675 -17.916 27.175 1.00 36.69 181 VAL A C 1
ATOM 1431 O O . VAL A 1 181 ? -16.196 -18.827 26.533 1.00 36.69 181 VAL A O 1
ATOM 1434 N N . ILE A 1 182 ? -15.660 -16.656 26.734 1.00 38.88 182 ILE A N 1
ATOM 1435 C CA . ILE A 1 182 ? -15.985 -16.321 25.346 1.00 38.88 182 ILE A CA 1
ATOM 1436 C C . ILE A 1 182 ? -14.824 -16.831 24.484 1.00 38.88 182 ILE A C 1
ATOM 1438 O O . ILE A 1 182 ? -13.848 -16.133 24.220 1.00 38.88 182 ILE A O 1
ATOM 1442 N N . LYS A 1 183 ? -14.908 -18.099 24.079 1.00 44.81 183 LYS A N 1
ATOM 1443 C CA . LYS A 1 183 ? -14.174 -18.632 22.934 1.00 44.81 183 LYS A CA 1
ATOM 1444 C C . LYS A 1 183 ? -15.044 -18.423 21.701 1.00 44.81 183 LYS A C 1
ATOM 1446 O O . LYS A 1 183 ? -16.010 -19.145 21.516 1.00 44.81 183 LYS A O 1
ATOM 1451 N N . ASN A 1 184 ? -14.668 -17.450 20.884 1.00 33.56 184 ASN A N 1
ATOM 1452 C CA . ASN A 1 184 ? -14.855 -17.426 19.431 1.00 33.56 184 ASN A CA 1
ATOM 1453 C C . ASN A 1 184 ? -13.729 -16.516 18.919 1.00 33.56 184 ASN A C 1
ATOM 1455 O O . ASN A 1 184 ? -13.725 -15.331 19.235 1.00 33.56 184 ASN A O 1
ATOM 1459 N N . VAL A 1 185 ? -12.594 -17.005 18.410 1.00 40.62 185 VAL A N 1
ATOM 1460 C CA . VAL A 1 185 ? -12.331 -17.950 17.304 1.00 40.62 185 VAL A CA 1
ATOM 1461 C C . VAL A 1 185 ? -12.820 -17.405 15.957 1.00 40.62 185 VAL A C 1
ATOM 1463 O O . VAL A 1 185 ? -14.010 -17.457 15.665 1.00 40.62 185 VAL A O 1
ATOM 1466 N N . LEU A 1 186 ? -11.800 -16.990 15.186 1.00 40.16 186 LEU A N 1
ATOM 1467 C CA . LEU A 1 186 ? -11.687 -16.616 13.764 1.00 40.16 186 LEU A CA 1
ATOM 1468 C C . LEU A 1 186 ? -12.092 -15.196 13.344 1.00 40.16 186 LEU A C 1
ATOM 1470 O O . LEU A 1 186 ? -13.295 -14.889 13.253 1.00 40.16 186 LEU A O 1
#

Sequence (186 aa):
FGAFSSCRNLADVECGEKLMRIEGNAFDQCRSLRRIVIPLKVDMVGFYDRAFNSDGLSKIDLVGGIHKTISSLHLDSWKSQMNQQINRVNLTLPTVPAGSKTTFIQDWIVSTHRRFNHCKKEHYKLLKEATTLLELALWKSMLEINADSSFEVNPKKKAKIDDMTSRTKQRIASGAAMSIVIKNVL

Foldseek 3Di:
DACCAQVQPAQEEEDDQPQDEQDANPHHANANHAEYEEALDLRRYPPPGLSQLYLRHQYYHYDDCPLVVLVPQPDPVSSVVLVCLRCVCNVCLNVDHSSCNRVSVNVSSNVSVVSVVVSVVVSVVVVVVVVVVVVVVVVVVVVVVVVVVPDPPDDDDDDDDDDDDDDDDDDDDDDDDPPPPPDDDD

Organism: NCBI:txid267567